Protein AF-A0A1R2CBG2-F1 (afdb_monomer)

pLDDT: mean 77.73, std 18.9, range [26.94, 94.0]

Nearest PDB structures (foldseek):
  7sqc-assembly1_C1  TM=5.117E-01  e=1.370E+00  Chlamydomonas reinhardtii
  7sqc-assembly1_C2  TM=5.709E-01  e=3.023E+00  Chlamydomonas reinhardtii
  8to0-assembly1_z4  TM=2.396E-01  e=7.199E-01  Mus musculus
  8to0-assembly1_z3  TM=2.557E-01  e=1.669E+00  Mus musculus
  8to0-assembly1_Aa  TM=2.282E-01  e=9.687E-01  Mus musculus

Mean predicted aligned error: 11.84 Å

Sequence (189 aa):
MGICFSNNFRKINDFTVLPSNNFHDIQKILINFIHSFHSIKRSCVIGYNVSIQKNFRQPAEILLKKRRYIKSCLKALRDYIKKLDYAIEFHISGNEKANIIHEIQIMITNFDFGIVVNDVRDIINPNTDPLYLKKVDEIIEKKDTSINMEEIHHEINVRILQTKDQLDERLCFRRKYNRSCNDFYSKAL

Radius of gyration: 25.34 Å; Cα contacts (8 Å, |Δi|>4): 111; chains: 1; bounding box: 91×47×52 Å

Organism: NCBI:txid5963

Structure (mmCIF, N/CA/C/O backbone):
data_AF-A0A1R2CBG2-F1
#
_entry.id   AF-A0A1R2CBG2-F1
#
loop_
_atom_site.group_PDB
_atom_site.id
_atom_site.type_symbol
_atom_site.label_atom_id
_atom_site.label_alt_id
_atom_site.label_comp_id
_atom_site.label_asym_id
_atom_site.label_entity_id
_atom_site.label_seq_id
_atom_site.pdbx_PDB_ins_code
_atom_site.Cartn_x
_atom_site.Cartn_y
_atom_site.Cartn_z
_atom_site.occupancy
_atom_site.B_iso_or_equiv
_atom_site.auth_seq_id
_atom_site.auth_comp_id
_atom_site.auth_asym_id
_atom_site.auth_atom_id
_atom_site.pdbx_PDB_model_num
ATOM 1 N N . MET A 1 1 ? -27.326 1.665 -11.872 1.00 32.19 1 MET A N 1
ATOM 2 C CA . MET A 1 1 ? -26.582 0.700 -12.710 1.00 32.19 1 MET A CA 1
ATOM 3 C C . MET A 1 1 ? -25.282 0.372 -12.000 1.00 32.19 1 MET A C 1
ATOM 5 O O . MET A 1 1 ? -24.564 1.292 -11.629 1.00 32.19 1 MET A O 1
ATOM 9 N N . GLY A 1 2 ? -25.078 -0.903 -11.673 1.00 30.92 2 GLY A N 1
ATOM 10 C CA . GLY A 1 2 ? -24.001 -1.364 -10.798 1.00 30.92 2 GLY A CA 1
ATOM 11 C C . GLY A 1 2 ? -22.637 -1.339 -11.482 1.00 30.92 2 GLY A C 1
ATOM 12 O O . GLY A 1 2 ? -22.520 -1.662 -12.659 1.00 30.92 2 GLY A O 1
ATOM 13 N N . ILE A 1 3 ? -21.605 -0.963 -10.731 1.00 31.06 3 ILE A N 1
ATOM 14 C CA . ILE A 1 3 ? -20.216 -1.105 -11.165 1.00 31.06 3 ILE A CA 1
ATOM 15 C C . ILE A 1 3 ? -19.856 -2.586 -11.006 1.00 31.06 3 ILE A C 1
ATOM 17 O O . ILE A 1 3 ? -19.675 -3.072 -9.889 1.00 31.06 3 ILE A O 1
ATOM 21 N N . CYS A 1 4 ? -19.800 -3.309 -12.125 1.00 26.94 4 CYS A N 1
ATOM 22 C CA . CYS A 1 4 ? -19.209 -4.640 -12.204 1.00 26.94 4 CYS A CA 1
ATOM 23 C C . CYS A 1 4 ? -17.712 -4.539 -11.887 1.00 26.94 4 CYS A C 1
ATOM 25 O O . CYS A 1 4 ? -16.933 -4.035 -12.693 1.00 26.94 4 CYS A O 1
ATOM 27 N N . PHE A 1 5 ? -17.297 -5.035 -10.723 1.00 32.94 5 PHE A N 1
ATOM 28 C CA . PHE A 1 5 ? -15.889 -5.317 -10.465 1.00 32.94 5 PHE A CA 1
ATOM 29 C C . PHE A 1 5 ? -15.533 -6.599 -11.219 1.00 32.94 5 PHE A C 1
ATOM 31 O O . PHE A 1 5 ? -15.907 -7.695 -10.810 1.00 32.94 5 PHE A O 1
ATOM 38 N N . SER A 1 6 ? -14.866 -6.460 -12.364 1.00 33.47 6 SER A N 1
ATOM 39 C CA . SER A 1 6 ? -14.317 -7.594 -13.105 1.00 33.47 6 SER A CA 1
ATOM 40 C C . SER A 1 6 ? -13.367 -8.393 -12.208 1.00 33.47 6 SER A C 1
ATOM 42 O O . SER A 1 6 ? -12.464 -7.813 -11.602 1.00 33.47 6 SER A O 1
ATOM 44 N N . ASN A 1 7 ? -13.551 -9.714 -12.181 1.00 31.53 7 ASN A N 1
ATOM 45 C CA . ASN A 1 7 ? -12.801 -10.736 -11.437 1.00 31.53 7 ASN A CA 1
ATOM 46 C C . ASN A 1 7 ? -11.305 -10.873 -11.813 1.00 31.53 7 ASN A C 1
ATOM 48 O O . ASN A 1 7 ? -10.727 -11.947 -11.692 1.00 31.53 7 ASN A O 1
ATOM 52 N N . ASN A 1 8 ? -10.636 -9.795 -12.217 1.00 31.81 8 ASN A N 1
ATOM 53 C CA . ASN A 1 8 ? -9.211 -9.795 -12.548 1.00 31.81 8 ASN A CA 1
ATOM 54 C C . ASN A 1 8 ? -8.343 -9.315 -11.376 1.00 31.81 8 ASN A C 1
ATOM 56 O O . ASN A 1 8 ? -7.349 -8.619 -11.576 1.00 31.81 8 ASN A O 1
ATOM 60 N N . PHE A 1 9 ? -8.673 -9.717 -10.145 1.00 43.62 9 PHE A N 1
ATOM 61 C CA . PHE A 1 9 ? -7.715 -9.677 -9.039 1.00 43.62 9 PHE A CA 1
ATOM 62 C C . PHE A 1 9 ? -6.707 -10.813 -9.241 1.00 43.62 9 PHE A C 1
ATOM 64 O O . PHE A 1 9 ? -6.730 -11.824 -8.540 1.00 43.62 9 PHE A O 1
ATOM 71 N N . ARG A 1 10 ? -5.835 -10.679 -10.251 1.00 40.78 10 ARG A N 1
ATOM 72 C CA . ARG A 1 10 ? -4.639 -11.517 -10.323 1.00 40.78 10 ARG A CA 1
ATOM 73 C C . ARG A 1 10 ? -3.884 -11.311 -9.018 1.00 40.78 10 ARG A C 1
ATOM 75 O O . ARG A 1 10 ? -3.575 -10.178 -8.650 1.00 40.78 10 ARG A O 1
ATOM 82 N N . LYS A 1 11 ? -3.673 -12.426 -8.321 1.00 39.97 11 LYS A N 1
ATOM 83 C CA . LYS A 1 11 ? -2.871 -12.563 -7.110 1.00 39.97 11 LYS A CA 1
ATOM 84 C C . LYS A 1 11 ? -1.661 -11.638 -7.197 1.00 39.97 11 LYS A C 1
ATOM 86 O O . LYS A 1 11 ? -0.779 -11.837 -8.024 1.00 39.97 11 LYS A O 1
ATOM 91 N N . ILE A 1 12 ? -1.626 -10.644 -6.315 1.00 45.75 12 ILE A N 1
ATOM 92 C CA . ILE A 1 12 ? -0.460 -9.775 -6.108 1.00 45.75 12 ILE A CA 1
ATOM 93 C C . ILE A 1 12 ? 0.799 -10.629 -5.829 1.00 45.75 12 ILE A C 1
ATOM 95 O O . ILE A 1 12 ? 1.906 -10.221 -6.160 1.00 45.75 12 ILE A O 1
ATOM 99 N N . ASN A 1 13 ? 0.612 -11.856 -5.328 1.00 38.75 13 ASN A N 1
ATOM 100 C CA . ASN A 1 13 ? 1.669 -12.806 -4.986 1.00 38.75 13 ASN A CA 1
ATOM 101 C C . ASN A 1 13 ? 2.498 -13.333 -6.175 1.00 38.75 13 ASN A C 1
ATOM 103 O O . ASN A 1 13 ? 3.581 -13.850 -5.927 1.00 38.75 13 ASN A O 1
ATOM 107 N N . ASP A 1 14 ? 2.052 -13.186 -7.430 1.00 39.78 14 ASP A N 1
ATOM 108 C CA . ASP A 1 14 ? 2.794 -13.694 -8.603 1.00 39.78 14 ASP A CA 1
ATOM 109 C C . ASP A 1 14 ? 3.663 -12.616 -9.298 1.00 39.78 14 ASP A C 1
ATOM 111 O O . ASP A 1 14 ? 4.310 -12.891 -10.306 1.00 39.78 14 ASP A O 1
ATOM 115 N N . PHE A 1 15 ? 3.707 -11.378 -8.786 1.00 48.91 15 PHE A N 1
ATOM 116 C CA . PHE A 1 15 ? 4.430 -10.252 -9.406 1.00 48.91 15 PHE A CA 1
ATOM 117 C C . PHE A 1 15 ? 5.867 -10.062 -8.888 1.00 48.91 15 PHE A C 1
ATOM 119 O O . PHE A 1 15 ? 6.327 -8.937 -8.696 1.00 48.91 15 PHE A O 1
ATOM 126 N N . THR A 1 16 ? 6.609 -11.144 -8.662 1.00 45.47 16 THR A N 1
ATOM 127 C CA . THR A 1 16 ? 7.998 -11.048 -8.176 1.00 45.47 16 THR A CA 1
ATOM 128 C C . THR A 1 16 ? 8.996 -10.596 -9.245 1.00 45.47 16 THR A C 1
ATOM 130 O O . THR A 1 16 ? 10.111 -10.213 -8.903 1.00 45.47 16 THR A O 1
ATOM 133 N N . VAL A 1 17 ? 8.615 -10.571 -10.528 1.00 52.78 17 VAL A N 1
ATOM 134 C CA . VAL A 1 17 ? 9.486 -10.135 -11.629 1.00 52.78 17 VAL A CA 1
ATOM 135 C C . VAL A 1 17 ? 8.668 -9.363 -12.662 1.00 52.78 17 VAL A C 1
ATOM 137 O O . VAL A 1 17 ? 7.632 -9.840 -13.115 1.00 52.78 17 VAL A O 1
ATOM 140 N N . LEU A 1 18 ? 9.136 -8.175 -13.054 1.00 59.03 18 LEU A N 1
ATOM 141 C CA . LEU A 1 18 ? 8.668 -7.463 -14.247 1.00 59.03 18 LEU A CA 1
ATOM 142 C C . LEU A 1 18 ? 9.132 -8.246 -15.486 1.00 59.03 18 LEU A C 1
ATOM 144 O O . LEU A 1 18 ? 10.327 -8.228 -15.777 1.00 59.03 18 LEU A O 1
ATOM 148 N N . PRO A 1 19 ? 8.245 -8.933 -16.228 1.00 55.78 19 PRO A N 1
ATOM 149 C CA . PRO A 1 19 ? 8.675 -9.841 -17.289 1.00 55.78 19 PRO A CA 1
ATOM 150 C C . PRO A 1 19 ? 8.948 -9.124 -18.620 1.00 55.78 19 PRO A C 1
ATOM 152 O O . PRO A 1 19 ? 9.316 -9.775 -19.593 1.00 55.78 19 PRO A O 1
ATOM 155 N N . SER A 1 20 ? 8.721 -7.806 -18.702 1.00 66.75 20 SER A N 1
ATOM 156 C CA . SER A 1 20 ? 8.745 -7.058 -19.961 1.00 66.75 20 SER A CA 1
ATOM 157 C C . SER A 1 20 ? 9.771 -5.930 -19.950 1.00 66.75 20 SER A C 1
ATOM 159 O O . SER A 1 20 ? 9.814 -5.118 -19.028 1.00 66.75 20 SER A O 1
ATOM 161 N N . ASN A 1 21 ? 10.529 -5.843 -21.046 1.00 73.19 21 ASN A N 1
ATOM 162 C CA . ASN A 1 21 ? 11.416 -4.723 -21.367 1.00 73.19 21 ASN A CA 1
ATOM 163 C C . ASN A 1 21 ? 10.694 -3.624 -22.177 1.00 73.19 21 ASN A C 1
ATOM 165 O O . ASN A 1 21 ? 11.332 -2.742 -22.758 1.00 73.19 21 ASN A O 1
ATOM 169 N N . ASN A 1 22 ? 9.365 -3.690 -22.285 1.00 85.12 22 ASN A N 1
ATOM 170 C CA . ASN A 1 22 ? 8.546 -2.731 -23.018 1.00 85.12 22 ASN A CA 1
ATOM 171 C C . ASN A 1 22 ? 7.855 -1.759 -22.056 1.00 85.12 22 ASN A C 1
ATOM 173 O O . ASN A 1 22 ? 7.019 -2.173 -21.258 1.00 85.12 22 ASN A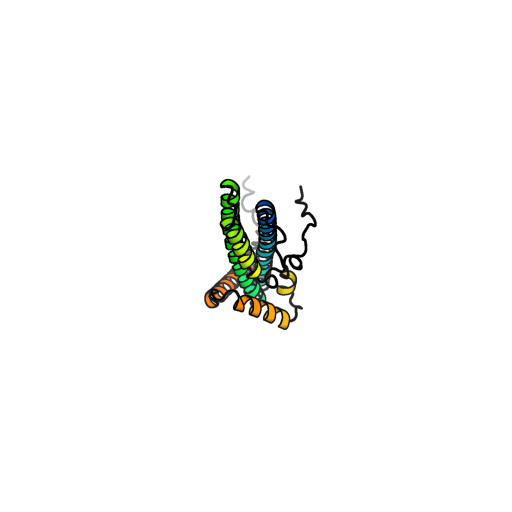 O 1
ATOM 177 N N . PHE A 1 23 ? 8.136 -0.460 -22.189 1.00 88.19 23 PHE A N 1
ATOM 178 C CA . PHE A 1 23 ? 7.547 0.578 -21.344 1.00 88.19 23 PHE A CA 1
ATOM 179 C C . PHE A 1 23 ? 6.016 0.540 -21.284 1.00 88.19 23 PHE A C 1
ATOM 181 O O . PHE A 1 23 ? 5.468 0.736 -20.203 1.00 88.19 23 PHE A O 1
ATOM 188 N N . HIS A 1 24 ? 5.319 0.221 -22.379 1.00 88.12 24 HIS A N 1
ATOM 189 C CA . HIS A 1 24 ? 3.854 0.137 -22.372 1.00 88.12 24 HIS A CA 1
ATOM 190 C C . HIS A 1 24 ? 3.322 -1.002 -21.493 1.00 88.12 24 HIS A C 1
ATOM 192 O O . HIS A 1 24 ? 2.283 -0.861 -20.847 1.00 88.12 24 HIS A O 1
ATOM 198 N N . ASP A 1 25 ? 4.025 -2.132 -21.438 1.00 87.62 25 ASP A N 1
ATOM 199 C CA . ASP A 1 25 ? 3.626 -3.249 -20.581 1.00 87.62 25 ASP A CA 1
ATOM 200 C C . ASP A 1 25 ? 3.914 -2.933 -19.114 1.00 87.62 25 ASP A C 1
ATOM 202 O O . ASP A 1 25 ? 3.074 -3.183 -18.248 1.00 87.62 25 ASP A O 1
ATOM 206 N N . ILE A 1 26 ? 5.070 -2.320 -18.841 1.00 88.25 26 ILE A N 1
ATOM 207 C CA . ILE A 1 26 ? 5.437 -1.852 -17.499 1.00 88.25 26 ILE A CA 1
ATOM 208 C C . ILE A 1 26 ? 4.401 -0.842 -17.000 1.00 88.25 26 ILE A C 1
ATOM 210 O O . ILE A 1 26 ? 3.891 -0.982 -15.892 1.00 88.25 26 ILE A O 1
ATOM 214 N N . GLN A 1 27 ? 4.021 0.125 -17.834 1.00 89.44 27 GLN A N 1
ATOM 215 C CA . GLN A 1 27 ? 3.003 1.124 -17.520 1.00 89.44 27 GLN A CA 1
ATOM 216 C C . GLN A 1 27 ? 1.667 0.462 -17.146 1.00 89.44 27 GLN A C 1
ATOM 218 O O . GLN A 1 27 ? 1.097 0.780 -16.101 1.00 89.44 27 GLN A O 1
ATOM 223 N N . LYS A 1 28 ? 1.194 -0.521 -17.929 1.00 89.50 28 LYS A N 1
ATOM 224 C CA . LYS A 1 28 ? -0.020 -1.294 -17.603 1.00 89.50 28 LYS A CA 1
ATOM 225 C C . LYS A 1 28 ? 0.090 -2.007 -16.251 1.00 89.50 28 LYS A C 1
ATOM 227 O O . LYS A 1 28 ? -0.870 -2.004 -15.482 1.00 89.50 28 LYS A O 1
ATOM 232 N N . ILE A 1 29 ? 1.246 -2.598 -15.940 1.00 88.62 29 ILE A N 1
ATOM 233 C CA . ILE A 1 29 ? 1.497 -3.249 -14.643 1.00 88.62 29 ILE A CA 1
ATOM 234 C C . ILE A 1 29 ? 1.418 -2.226 -13.500 1.00 88.62 29 ILE A C 1
ATOM 236 O O . ILE A 1 29 ? 0.712 -2.465 -12.519 1.00 88.62 29 ILE A O 1
ATOM 240 N N . LEU A 1 30 ? 2.070 -1.067 -13.637 1.00 90.94 30 LEU A N 1
ATOM 241 C CA . LEU A 1 30 ? 2.025 -0.012 -12.620 1.00 90.94 30 LEU A CA 1
ATOM 242 C C . LEU A 1 30 ? 0.601 0.513 -12.399 1.00 90.94 30 LEU A C 1
ATOM 244 O O . LEU A 1 30 ? 0.190 0.706 -11.255 1.00 90.94 30 LEU A O 1
ATOM 248 N N . ILE A 1 31 ? -0.181 0.686 -13.467 1.00 90.62 31 ILE A N 1
ATOM 249 C CA . ILE A 1 31 ? -1.593 1.088 -13.379 1.00 90.62 31 ILE A CA 1
ATOM 250 C C . ILE A 1 31 ? -2.403 0.050 -12.588 1.00 90.62 31 ILE A C 1
ATOM 252 O O . ILE A 1 31 ? -3.174 0.412 -11.693 1.00 90.62 31 ILE A O 1
ATOM 256 N N . ASN A 1 32 ? -2.189 -1.243 -12.841 1.00 89.56 32 ASN A N 1
ATOM 257 C CA . ASN A 1 32 ? -2.850 -2.311 -12.089 1.00 89.56 32 ASN A CA 1
ATOM 258 C C . ASN A 1 32 ? -2.475 -2.291 -10.599 1.00 89.56 32 ASN A C 1
ATOM 260 O O . ASN A 1 32 ? -3.355 -2.444 -9.741 1.00 89.56 32 ASN A O 1
ATOM 264 N N . PHE A 1 33 ? -1.203 -2.043 -10.266 1.00 89.88 33 PHE A N 1
ATOM 265 C CA . PHE A 1 33 ? -0.797 -1.842 -8.874 1.00 89.88 33 PHE A CA 1
ATOM 266 C C . PHE A 1 33 ? -1.502 -0.642 -8.247 1.00 89.88 33 PHE A C 1
ATOM 268 O O . PHE A 1 33 ? -2.064 -0.774 -7.161 1.00 89.88 33 PHE A O 1
ATOM 275 N N . ILE A 1 34 ? -1.566 0.497 -8.940 1.00 92.00 34 ILE A N 1
ATOM 276 C CA . ILE A 1 34 ? -2.269 1.690 -8.451 1.00 92.00 34 ILE A CA 1
ATOM 277 C C . ILE A 1 34 ? -3.727 1.373 -8.121 1.00 92.00 34 ILE A C 1
ATOM 279 O O . ILE A 1 34 ? -4.192 1.708 -7.028 1.00 92.00 34 ILE A O 1
ATOM 283 N N . HIS A 1 35 ? -4.451 0.703 -9.019 1.00 91.06 35 HIS A N 1
ATOM 284 C CA . HIS A 1 35 ? -5.841 0.317 -8.772 1.00 91.06 35 HIS A CA 1
ATOM 285 C C . HIS A 1 35 ? -5.981 -0.597 -7.549 1.00 91.06 35 HIS A C 1
ATOM 287 O O . HIS A 1 35 ? -6.850 -0.372 -6.699 1.00 91.06 35 HIS A O 1
ATOM 293 N N . SER A 1 36 ? -5.091 -1.579 -7.421 1.00 89.19 36 SER A N 1
ATOM 294 C CA . SER A 1 36 ? -5.095 -2.541 -6.315 1.00 89.19 36 SER A CA 1
ATOM 295 C C . SER A 1 36 ? -4.826 -1.849 -4.973 1.00 89.19 36 SER A C 1
ATOM 297 O O . SER A 1 36 ? -5.590 -1.997 -4.017 1.00 89.19 36 SER A O 1
ATOM 299 N N . PHE A 1 37 ? -3.806 -0.993 -4.926 1.00 92.38 37 PHE A N 1
ATOM 300 C CA . PHE A 1 37 ? -3.420 -0.229 -3.741 1.00 92.38 37 PHE A CA 1
ATOM 301 C C . PHE A 1 37 ? -4.523 0.764 -3.349 1.00 92.38 37 PHE A C 1
ATOM 303 O O . PHE A 1 37 ? -4.824 0.931 -2.167 1.00 92.38 37 PHE A O 1
ATOM 310 N N . HIS A 1 38 ? -5.197 1.387 -4.321 1.00 93.19 38 HIS A N 1
ATOM 311 C CA . HIS A 1 38 ? -6.360 2.237 -4.059 1.00 93.19 38 HIS A CA 1
ATOM 312 C C . HIS A 1 38 ? -7.520 1.475 -3.411 1.00 93.19 38 HIS A C 1
ATOM 314 O O . HIS A 1 38 ? -8.135 1.995 -2.474 1.00 93.19 38 HIS A O 1
ATOM 320 N N . SER A 1 39 ? -7.808 0.259 -3.878 1.00 91.38 39 SER A N 1
ATOM 321 C CA . SER A 1 39 ? -8.850 -0.596 -3.300 1.00 91.38 39 SER A CA 1
ATOM 322 C C . SER A 1 39 ? -8.549 -0.941 -1.837 1.00 91.38 39 SER A C 1
ATOM 324 O O . SER A 1 39 ? -9.397 -0.765 -0.955 1.00 91.38 39 SER A O 1
ATOM 326 N N . ILE A 1 40 ? -7.308 -1.336 -1.544 1.00 91.69 40 ILE A N 1
ATOM 327 C CA . ILE A 1 40 ? -6.881 -1.681 -0.181 1.00 91.69 40 ILE A CA 1
ATOM 328 C C . ILE A 1 40 ? -6.889 -0.441 0.712 1.00 91.69 40 ILE A C 1
ATOM 330 O O . ILE A 1 40 ? -7.425 -0.482 1.817 1.00 91.69 40 ILE A O 1
ATOM 334 N N . LYS A 1 41 ? -6.398 0.702 0.219 1.00 93.94 41 LYS A N 1
ATOM 335 C CA . LYS A 1 41 ? -6.461 1.983 0.936 1.00 93.94 41 LYS A CA 1
ATOM 336 C C . LYS A 1 41 ? -7.896 2.347 1.321 1.00 93.94 41 LYS A C 1
ATOM 338 O O . LYS A 1 41 ? -8.132 2.790 2.443 1.00 93.94 41 LYS A O 1
ATOM 343 N N . ARG A 1 42 ? -8.856 2.177 0.405 1.00 93.19 42 ARG A N 1
ATOM 344 C CA . ARG A 1 42 ? -10.281 2.415 0.686 1.00 93.19 42 ARG A CA 1
ATOM 345 C C . ARG A 1 42 ? -10.798 1.453 1.752 1.00 93.19 42 ARG A C 1
ATOM 347 O O . ARG A 1 42 ? -11.493 1.889 2.665 1.00 93.19 42 ARG A O 1
ATOM 354 N N . SER A 1 43 ? -10.421 0.181 1.664 1.00 93.25 43 SER A N 1
ATOM 355 C CA . SER A 1 43 ? -10.774 -0.827 2.665 1.00 93.25 43 SER A CA 1
ATOM 356 C C . SER A 1 43 ? -10.223 -0.448 4.042 1.00 93.25 43 SER A C 1
ATOM 358 O O . SER A 1 43 ? -10.980 -0.449 5.004 1.00 93.25 43 SER A O 1
ATOM 360 N N . CYS A 1 44 ? -8.970 0.013 4.133 1.00 93.50 44 CYS A N 1
ATOM 361 C CA . CYS A 1 44 ? -8.371 0.481 5.387 1.00 93.50 44 CYS A CA 1
ATOM 362 C C . CYS A 1 44 ? -9.141 1.660 5.997 1.00 93.50 44 CYS A C 1
ATOM 364 O O . CYS A 1 44 ? -9.331 1.696 7.205 1.00 93.50 44 CYS A O 1
ATOM 366 N N . VAL A 1 45 ? -9.632 2.605 5.183 1.00 93.62 45 VAL A N 1
ATOM 367 C CA . VAL A 1 45 ? -10.481 3.714 5.667 1.00 93.62 45 VAL A CA 1
ATOM 368 C C . VAL A 1 45 ? -11.791 3.194 6.261 1.00 93.62 45 VAL A C 1
ATOM 370 O O . VAL A 1 45 ? -12.206 3.648 7.324 1.00 93.62 45 VAL A O 1
ATOM 373 N N . ILE A 1 46 ? -12.440 2.243 5.585 1.00 92.62 46 ILE A N 1
ATOM 374 C CA . ILE A 1 46 ? -13.686 1.638 6.069 1.00 92.62 46 ILE A CA 1
ATOM 375 C C . ILE A 1 46 ? -13.429 0.891 7.381 1.00 92.62 46 ILE A C 1
ATOM 377 O O . ILE A 1 46 ? -14.130 1.132 8.360 1.00 92.62 46 ILE A O 1
ATOM 381 N N . GLY A 1 47 ? -12.404 0.035 7.419 1.00 91.50 47 GLY A N 1
ATOM 382 C CA . GLY A 1 47 ? -12.027 -0.713 8.616 1.00 91.50 47 GLY A CA 1
ATOM 383 C C . GLY A 1 47 ? -11.661 0.203 9.781 1.00 91.50 47 GLY A C 1
ATOM 384 O O . GLY A 1 47 ? -12.149 -0.007 10.883 1.00 91.50 47 GLY A O 1
ATOM 385 N N . TYR A 1 48 ? -10.896 1.270 9.531 1.00 93.75 48 TYR A N 1
ATOM 386 C CA . TYR A 1 48 ? -10.547 2.270 10.541 1.00 93.75 48 TYR A CA 1
ATOM 387 C C . TYR A 1 48 ? -11.800 2.888 11.165 1.00 93.75 48 TYR A C 1
ATOM 389 O O . TYR A 1 48 ? -11.936 2.902 12.384 1.00 93.75 48 TYR A O 1
ATOM 397 N N . ASN A 1 49 ? -12.757 3.333 10.345 1.00 90.94 49 ASN A N 1
ATOM 398 C CA . ASN A 1 49 ? -14.002 3.915 10.849 1.00 90.94 49 ASN A CA 1
ATOM 399 C C . ASN A 1 49 ? -14.804 2.912 11.694 1.00 90.94 49 ASN A C 1
ATOM 401 O O . ASN A 1 49 ? -15.347 3.289 12.730 1.00 90.94 49 ASN A O 1
ATOM 405 N N . VAL A 1 50 ? -14.851 1.639 11.284 1.00 92.50 50 VAL A N 1
ATOM 406 C CA . VAL A 1 50 ? -15.494 0.569 12.066 1.00 92.50 50 VAL A CA 1
ATOM 407 C C . VAL A 1 50 ? -14.777 0.360 13.401 1.00 92.50 50 VAL A C 1
ATOM 409 O O . VAL A 1 50 ? -15.437 0.253 14.433 1.00 92.50 50 VAL A O 1
ATOM 412 N N . SER A 1 51 ? -13.443 0.341 13.406 1.00 91.12 51 SER A N 1
ATOM 413 C CA . SER A 1 51 ? -12.643 0.208 14.626 1.00 91.12 51 SER A CA 1
ATOM 414 C C . SER A 1 51 ? -12.866 1.377 15.584 1.00 91.12 51 SER A C 1
ATOM 416 O O . SER A 1 51 ? -13.042 1.150 16.776 1.00 91.12 51 SER A O 1
ATOM 418 N N . ILE A 1 52 ? -12.948 2.614 15.081 1.00 91.56 52 ILE A N 1
ATOM 419 C CA . ILE A 1 52 ? -13.281 3.795 15.893 1.00 91.56 52 ILE A CA 1
ATOM 420 C C . ILE A 1 52 ? -14.679 3.662 16.512 1.00 91.56 52 ILE A C 1
ATOM 422 O O . ILE A 1 52 ? -14.823 3.831 17.720 1.00 91.56 52 ILE A O 1
ATOM 426 N N . GLN A 1 53 ? -15.694 3.295 15.721 1.00 88.56 53 GLN A N 1
ATOM 427 C CA . GLN A 1 53 ? -17.070 3.111 16.207 1.00 88.56 53 GLN A CA 1
ATOM 428 C C . GLN A 1 53 ? -17.184 2.022 17.279 1.00 88.56 53 GLN A C 1
ATOM 430 O O . GLN A 1 53 ? -17.946 2.169 18.230 1.00 88.56 53 GLN A O 1
ATOM 435 N N . LYS A 1 54 ? -16.421 0.934 17.135 1.00 87.44 54 LYS A N 1
ATOM 436 C CA . LYS A 1 54 ? -16.378 -0.173 18.101 1.00 87.44 54 LYS A CA 1
ATOM 437 C C . LYS A 1 54 ? -15.382 0.045 19.244 1.00 87.44 54 LYS A C 1
ATOM 439 O O . LYS A 1 54 ? -15.258 -0.823 20.101 1.00 87.44 54 LYS A O 1
ATOM 444 N N . ASN A 1 55 ? -14.680 1.181 19.270 1.00 87.50 55 ASN A N 1
ATOM 445 C CA . ASN A 1 55 ? -13.630 1.498 20.241 1.00 87.50 55 ASN A CA 1
ATOM 446 C C . ASN A 1 55 ? -12.466 0.473 20.265 1.00 87.50 55 ASN A C 1
ATOM 448 O O . ASN A 1 55 ? -11.857 0.214 21.303 1.00 87.50 55 ASN A O 1
ATOM 452 N N . PHE A 1 56 ? -12.133 -0.111 19.112 1.00 89.69 56 PHE A N 1
ATOM 453 C CA . PHE A 1 56 ? -11.010 -1.032 18.927 1.00 89.69 56 PHE A CA 1
ATOM 454 C C . PHE A 1 56 ? -9.733 -0.261 18.571 1.00 89.69 56 PHE A C 1
ATOM 456 O O . PHE A 1 56 ? -9.452 0.001 17.401 1.00 89.69 56 PHE A O 1
ATOM 463 N N . ARG A 1 57 ? -8.947 0.108 19.590 1.00 87.44 57 ARG A N 1
ATOM 464 C CA . ARG A 1 57 ? -7.757 0.963 19.420 1.00 87.44 57 ARG A CA 1
ATOM 465 C C . ARG A 1 57 ? -6.652 0.321 18.582 1.00 87.44 57 ARG A C 1
ATOM 467 O O . ARG A 1 57 ? -6.249 0.906 17.584 1.00 87.44 57 ARG A O 1
ATOM 474 N N . GLN A 1 58 ? -6.216 -0.886 18.939 1.00 88.75 58 GLN A N 1
ATOM 475 C CA . GLN A 1 58 ? -5.113 -1.564 18.249 1.00 88.75 58 GLN A CA 1
ATOM 476 C C . GLN A 1 58 ? -5.431 -1.844 16.760 1.00 88.75 58 GLN A C 1
ATOM 478 O O . GLN A 1 58 ? -4.628 -1.478 15.904 1.00 88.75 58 GLN A O 1
ATOM 483 N N . PRO A 1 59 ? -6.618 -2.370 16.387 1.00 90.94 59 PRO A N 1
ATOM 484 C CA . PRO A 1 59 ? -7.009 -2.457 14.979 1.00 90.94 59 PRO A CA 1
ATOM 485 C C . PRO A 1 59 ? -7.062 -1.106 14.253 1.00 90.94 59 PRO A C 1
ATOM 487 O O . PRO A 1 59 ? -6.695 -1.026 13.083 1.00 90.94 59 PRO A O 1
ATOM 490 N N . ALA A 1 60 ? -7.530 -0.035 14.908 1.00 91.06 60 ALA A N 1
ATOM 491 C CA . ALA A 1 60 ? -7.551 1.299 14.301 1.00 91.06 60 ALA A CA 1
ATOM 492 C C . ALA A 1 60 ? -6.133 1.805 13.994 1.00 91.06 60 ALA A C 1
ATOM 494 O O . ALA A 1 60 ? -5.899 2.358 12.920 1.00 91.06 60 ALA A O 1
ATOM 495 N N . GLU A 1 61 ? -5.196 1.577 14.909 1.00 90.94 61 GLU A N 1
ATOM 496 C CA . GLU A 1 61 ? -3.789 1.934 14.762 1.00 90.94 61 GLU A CA 1
ATOM 497 C C . GLU A 1 61 ? -3.141 1.218 13.574 1.00 90.94 61 GLU A C 1
ATOM 499 O O . GLU A 1 61 ? -2.662 1.880 12.649 1.00 90.94 61 GLU A O 1
ATOM 504 N N . ILE A 1 62 ? -3.228 -0.116 13.533 1.00 90.81 62 ILE A N 1
ATOM 505 C CA . ILE A 1 62 ? -2.669 -0.940 12.451 1.00 90.81 62 ILE A CA 1
ATOM 506 C C . ILE A 1 62 ? -3.222 -0.493 11.091 1.00 90.81 62 ILE A C 1
ATOM 508 O O . ILE A 1 62 ? -2.472 -0.302 10.130 1.00 90.81 62 ILE A O 1
ATOM 512 N N . LEU A 1 63 ? -4.537 -0.265 10.992 1.00 92.62 63 LEU A N 1
ATOM 513 C CA . LEU A 1 63 ? -5.169 0.171 9.744 1.00 92.62 63 LEU A CA 1
ATOM 514 C C . LEU A 1 63 ? -4.744 1.579 9.322 1.00 92.62 63 LEU A C 1
ATOM 516 O O . LEU A 1 63 ? -4.644 1.854 8.121 1.00 92.62 63 LEU A O 1
ATOM 520 N N . LEU A 1 64 ? -4.489 2.475 10.277 1.00 91.44 64 LEU A N 1
ATOM 521 C CA . LEU A 1 64 ? -4.006 3.818 9.982 1.00 91.44 64 LEU A CA 1
ATOM 522 C C . LEU A 1 64 ? -2.552 3.787 9.498 1.00 91.44 64 LEU A C 1
ATOM 524 O O . LEU A 1 64 ? -2.262 4.392 8.460 1.00 91.44 64 LEU A O 1
ATOM 528 N N . LYS A 1 65 ? -1.674 3.036 10.179 1.00 90.25 65 LYS A N 1
ATOM 529 C CA . LYS A 1 65 ? -0.282 2.806 9.760 1.00 90.25 65 LYS A CA 1
ATOM 530 C C . LYS A 1 65 ? -0.240 2.208 8.345 1.00 90.25 65 LYS A C 1
ATOM 532 O O . LYS A 1 65 ? 0.338 2.795 7.429 1.00 90.25 65 LYS A O 1
ATOM 537 N N . LYS A 1 66 ? -0.994 1.128 8.107 1.00 91.31 66 LYS A N 1
ATOM 538 C CA . LYS A 1 66 ? -1.140 0.479 6.790 1.00 91.31 66 LYS A CA 1
ATOM 539 C C . LYS A 1 66 ? -1.639 1.442 5.708 1.00 91.31 66 LYS A C 1
ATOM 541 O O . LYS A 1 66 ? -1.108 1.480 4.598 1.00 91.31 66 LYS A O 1
ATOM 546 N N . ARG A 1 67 ? -2.632 2.283 6.018 1.00 91.50 67 ARG A N 1
ATOM 547 C CA . ARG A 1 67 ? -3.142 3.313 5.094 1.00 91.50 67 ARG A CA 1
ATOM 548 C C . ARG A 1 67 ? -2.074 4.351 4.731 1.00 91.50 67 ARG A C 1
ATOM 550 O O . ARG A 1 67 ? -2.052 4.785 3.574 1.00 91.50 67 ARG A O 1
ATOM 557 N N . ARG A 1 68 ? -1.259 4.795 5.697 1.00 90.31 68 ARG A N 1
ATOM 558 C CA . ARG A 1 68 ? -0.165 5.762 5.479 1.00 90.31 68 ARG A CA 1
ATOM 559 C C . ARG A 1 68 ? 0.899 5.149 4.563 1.00 90.31 68 ARG A C 1
ATOM 561 O O . ARG A 1 68 ? 1.154 5.730 3.507 1.00 90.31 68 ARG A O 1
ATOM 568 N N . TYR A 1 69 ? 1.345 3.928 4.852 1.00 90.44 69 TYR A N 1
ATOM 569 C CA . TYR A 1 69 ? 2.269 3.175 3.997 1.00 90.44 69 TYR A CA 1
ATOM 570 C C . TYR A 1 69 ? 1.768 3.063 2.545 1.00 90.44 69 TYR A C 1
ATOM 572 O O . TYR A 1 69 ? 2.432 3.502 1.604 1.00 90.44 69 TYR A O 1
ATOM 580 N N . ILE A 1 70 ? 0.532 2.588 2.344 1.00 91.44 70 ILE A N 1
ATOM 581 C CA . ILE A 1 70 ? -0.055 2.444 0.999 1.00 91.44 70 ILE A CA 1
ATOM 582 C C . ILE A 1 70 ? -0.150 3.799 0.275 1.00 91.44 70 ILE A C 1
ATOM 584 O O . ILE A 1 70 ? 0.019 3.870 -0.944 1.00 91.44 70 ILE A O 1
ATOM 588 N N . LYS A 1 71 ? -0.422 4.898 0.996 1.00 91.75 71 LYS A N 1
ATOM 589 C CA . LYS A 1 71 ? -0.442 6.251 0.411 1.00 91.75 71 LYS A CA 1
ATOM 590 C C . LYS A 1 71 ? 0.943 6.644 -0.113 1.00 91.75 71 LYS A C 1
ATOM 592 O O . LYS A 1 71 ? 1.005 7.232 -1.193 1.00 91.75 71 LYS A O 1
ATOM 597 N N . SER A 1 72 ? 2.008 6.315 0.613 1.00 89.94 72 SER A N 1
ATOM 598 C CA . SER A 1 72 ? 3.392 6.556 0.194 1.00 89.94 72 SER A CA 1
ATOM 599 C C . SER A 1 72 ? 3.749 5.739 -1.050 1.00 89.94 72 SER A C 1
ATOM 601 O O . SER A 1 72 ? 4.208 6.312 -2.038 1.00 89.94 72 SER A O 1
ATOM 603 N N . CYS A 1 73 ? 3.416 4.444 -1.081 1.00 91.06 73 CYS A N 1
ATOM 604 C CA . CYS A 1 73 ? 3.625 3.608 -2.268 1.00 91.06 73 CYS A CA 1
ATOM 605 C C . CYS A 1 73 ? 2.857 4.121 -3.497 1.00 91.06 73 CYS A C 1
ATOM 607 O O . CYS A 1 73 ? 3.401 4.174 -4.596 1.00 91.06 73 CYS A O 1
ATOM 609 N N . LEU A 1 74 ? 1.602 4.556 -3.320 1.00 93.19 74 LEU A N 1
ATOM 610 C CA . LEU A 1 74 ? 0.802 5.150 -4.399 1.00 93.19 74 LEU A CA 1
ATOM 611 C C . LEU A 1 74 ? 1.430 6.425 -4.967 1.00 93.19 74 LEU A C 1
ATOM 613 O O . LEU A 1 74 ? 1.296 6.679 -6.163 1.00 93.19 74 LEU A O 1
ATOM 617 N N . LYS A 1 75 ? 2.076 7.243 -4.127 1.00 92.75 75 LYS A N 1
ATOM 618 C CA . LYS A 1 75 ? 2.796 8.434 -4.591 1.00 92.75 75 LYS A CA 1
ATOM 619 C C . LYS A 1 75 ? 3.970 8.022 -5.481 1.00 92.75 75 LYS A C 1
ATOM 621 O O . LYS A 1 75 ? 4.020 8.467 -6.621 1.00 92.75 75 LYS A O 1
ATOM 626 N N . ALA A 1 76 ? 4.809 7.098 -5.006 1.00 91.00 76 ALA A N 1
ATOM 627 C CA . ALA A 1 76 ? 5.937 6.578 -5.778 1.00 91.00 76 ALA A CA 1
ATOM 628 C C . ALA A 1 76 ? 5.488 5.989 -7.127 1.00 91.00 76 ALA A C 1
ATOM 630 O O . ALA A 1 76 ? 6.011 6.374 -8.167 1.00 91.00 76 ALA A O 1
ATOM 631 N N . LEU A 1 77 ? 4.457 5.134 -7.138 1.00 93.06 77 LEU A N 1
ATOM 632 C CA . LEU A 1 77 ? 3.904 4.556 -8.370 1.00 93.06 77 LEU A CA 1
ATOM 633 C C . LEU A 1 77 ? 3.498 5.623 -9.398 1.00 93.06 77 LEU A C 1
ATOM 635 O O . LEU A 1 77 ? 3.773 5.470 -10.585 1.00 93.06 77 LEU A O 1
ATOM 639 N N . ARG A 1 78 ? 2.851 6.708 -8.955 1.00 93.19 78 ARG A N 1
ATOM 640 C CA . ARG A 1 78 ? 2.428 7.802 -9.845 1.00 93.19 78 ARG A CA 1
ATOM 641 C C . ARG A 1 78 ? 3.610 8.571 -10.418 1.00 93.19 78 ARG A C 1
ATOM 643 O O . ARG A 1 78 ? 3.563 8.945 -11.585 1.00 93.19 78 ARG A O 1
ATOM 650 N N . ASP A 1 79 ? 4.640 8.804 -9.613 1.00 93.31 79 ASP A N 1
ATOM 651 C CA . ASP A 1 79 ? 5.847 9.496 -10.063 1.00 93.31 79 ASP A CA 1
ATOM 652 C C . ASP A 1 79 ? 6.588 8.655 -11.121 1.00 93.31 79 ASP A C 1
ATOM 654 O O . ASP A 1 79 ? 7.002 9.187 -12.151 1.00 93.31 79 ASP A O 1
ATOM 658 N N . TYR A 1 80 ? 6.641 7.328 -10.950 1.00 92.38 80 TYR A N 1
ATOM 659 C CA . TYR A 1 80 ? 7.211 6.420 -11.953 1.00 92.38 80 TYR A CA 1
ATOM 660 C C . TYR A 1 80 ? 6.365 6.278 -13.220 1.00 92.38 80 TYR A C 1
ATOM 662 O O . TYR A 1 80 ? 6.938 6.170 -14.301 1.00 92.38 80 TYR A O 1
ATOM 670 N N . ILE A 1 81 ? 5.030 6.325 -13.133 1.00 93.56 81 ILE A N 1
ATOM 671 C CA . ILE A 1 81 ? 4.187 6.386 -14.339 1.00 93.56 81 ILE A CA 1
ATOM 672 C C . ILE A 1 81 ? 4.504 7.643 -15.142 1.00 93.56 81 ILE A C 1
ATOM 674 O O . ILE A 1 81 ? 4.763 7.530 -16.330 1.00 93.56 81 ILE A O 1
ATOM 678 N N . LYS A 1 82 ? 4.591 8.817 -14.506 1.00 93.62 82 LYS A N 1
ATOM 679 C CA . LYS A 1 82 ? 4.965 10.051 -15.217 1.00 93.62 82 LYS A CA 1
ATOM 680 C C . LYS A 1 82 ? 6.339 9.941 -15.879 1.00 93.62 82 LYS A C 1
ATOM 682 O O . LYS A 1 82 ? 6.520 10.407 -16.999 1.00 93.62 82 LYS A O 1
ATOM 687 N N . LYS A 1 83 ? 7.302 9.312 -15.195 1.00 92.88 83 LYS A N 1
ATOM 688 C CA . LYS A 1 83 ? 8.638 9.052 -15.748 1.00 92.88 83 LYS A CA 1
ATOM 689 C C . LYS A 1 83 ? 8.583 8.108 -16.958 1.00 92.88 83 LYS A C 1
ATOM 691 O O . LYS A 1 83 ? 9.308 8.333 -17.922 1.00 92.88 83 LYS A O 1
ATOM 696 N N . LEU A 1 84 ? 7.720 7.089 -16.935 1.00 92.12 84 LEU A N 1
ATOM 697 C CA . LEU A 1 84 ? 7.478 6.208 -18.083 1.00 92.12 84 LEU A CA 1
ATOM 698 C C . LEU A 1 84 ? 6.775 6.926 -19.233 1.00 92.12 84 LEU A C 1
ATOM 700 O O . LEU A 1 84 ? 7.182 6.741 -20.373 1.00 92.12 84 LEU A O 1
ATOM 704 N N . ASP A 1 85 ? 5.751 7.729 -18.947 1.00 91.38 85 ASP A N 1
ATOM 705 C CA . ASP A 1 85 ? 5.001 8.486 -19.954 1.00 91.38 85 ASP A CA 1
ATOM 706 C C . ASP A 1 85 ? 5.952 9.397 -20.734 1.00 91.38 85 ASP A C 1
ATOM 708 O O . ASP A 1 85 ? 5.976 9.357 -21.961 1.00 91.38 85 ASP A O 1
ATOM 712 N N . TYR A 1 86 ? 6.826 10.107 -20.011 1.00 94.00 86 TYR A N 1
ATOM 713 C CA . TYR A 1 86 ? 7.920 10.880 -20.593 1.00 94.00 86 TYR A CA 1
ATOM 714 C C . TYR A 1 86 ? 8.853 9.996 -21.436 1.00 94.00 86 TYR A C 1
ATOM 716 O O . TYR A 1 86 ? 9.126 10.288 -22.595 1.00 94.00 86 TYR A O 1
ATOM 724 N N . ALA A 1 87 ? 9.318 8.864 -20.904 1.00 91.62 87 ALA A N 1
ATOM 725 C CA . ALA A 1 87 ? 10.228 7.989 -21.642 1.00 91.62 87 ALA A CA 1
ATOM 726 C C . ALA A 1 87 ? 9.623 7.420 -22.942 1.00 91.62 87 ALA A C 1
ATOM 728 O O . ALA A 1 87 ? 10.345 7.219 -23.920 1.00 91.62 87 ALA A O 1
ATOM 729 N N . ILE A 1 88 ? 8.311 7.169 -22.954 1.00 90.88 88 ILE A N 1
ATOM 730 C CA . ILE A 1 88 ? 7.555 6.727 -24.130 1.00 90.88 88 ILE A CA 1
ATOM 731 C C . ILE A 1 88 ? 7.434 7.866 -25.146 1.00 90.88 88 ILE A C 1
ATOM 733 O O . ILE A 1 88 ? 7.740 7.652 -26.317 1.00 90.88 88 ILE A O 1
ATOM 737 N N . GLU A 1 89 ? 7.010 9.053 -24.701 1.00 93.56 89 GLU A N 1
ATOM 738 C CA . GLU A 1 89 ? 6.797 10.236 -25.547 1.00 93.56 89 GLU A CA 1
ATOM 739 C C . GLU A 1 89 ? 8.082 10.669 -26.264 1.00 93.56 89 GLU A C 1
ATOM 741 O O . GLU A 1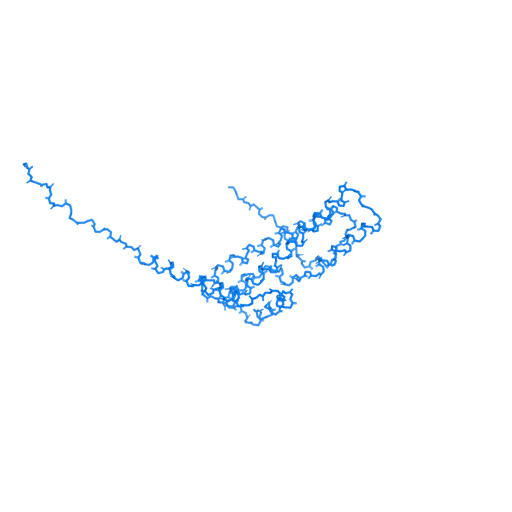 89 ? 8.061 10.970 -27.455 1.00 93.56 89 GLU A O 1
ATOM 746 N N . PHE A 1 90 ? 9.216 10.624 -25.564 1.00 93.56 90 PHE A N 1
ATOM 747 C CA . PHE A 1 90 ? 10.524 11.004 -26.102 1.00 93.56 90 PHE A CA 1
ATOM 748 C C . PHE A 1 90 ? 11.303 9.833 -26.723 1.00 93.56 90 PHE A C 1
ATOM 750 O O . PHE A 1 90 ? 12.475 9.988 -27.061 1.00 93.56 90 PHE A O 1
ATOM 757 N N . HIS A 1 91 ? 10.676 8.661 -26.885 1.00 89.88 91 HIS A N 1
ATOM 758 C CA . HIS A 1 91 ? 1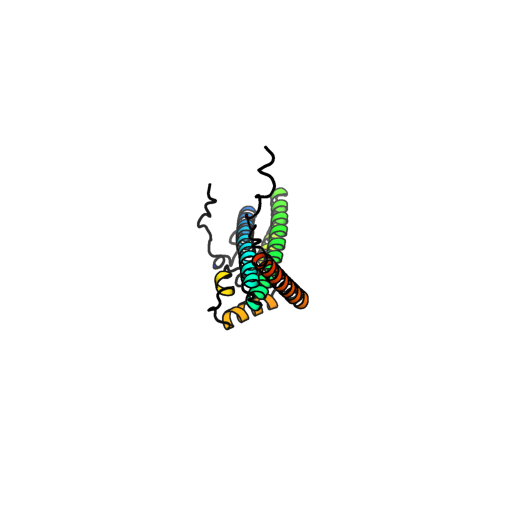1.280 7.468 -27.490 1.00 89.88 91 HIS A CA 1
ATOM 759 C C . HIS A 1 91 ? 12.654 7.082 -26.899 1.00 89.88 91 HIS A C 1
ATOM 761 O O . HIS A 1 91 ? 13.567 6.672 -27.622 1.00 89.88 91 HIS A O 1
ATOM 767 N N . ILE A 1 92 ? 12.798 7.178 -25.570 1.00 90.00 92 ILE A N 1
ATOM 768 C CA . ILE A 1 92 ? 14.044 6.843 -24.864 1.00 90.00 92 ILE A CA 1
ATOM 769 C C . ILE A 1 92 ? 14.435 5.385 -25.148 1.00 90.00 92 ILE A C 1
ATOM 771 O O . ILE A 1 92 ? 13.619 4.460 -25.060 1.00 90.00 92 ILE A O 1
ATOM 775 N N . SER A 1 93 ? 15.711 5.163 -25.470 1.00 88.75 93 SER A N 1
ATOM 776 C CA . SER A 1 93 ? 16.244 3.863 -25.883 1.00 88.75 93 SER A CA 1
ATOM 777 C C . SER A 1 93 ? 17.622 3.577 -25.266 1.00 88.75 93 SER A C 1
ATOM 779 O O . SER A 1 93 ? 18.154 4.374 -24.495 1.00 88.75 93 SER A O 1
ATOM 781 N N . GLY A 1 94 ? 18.180 2.392 -25.534 1.00 86.06 94 GLY A N 1
ATOM 782 C CA . GLY A 1 94 ? 19.520 2.015 -25.070 1.00 86.06 94 GLY A CA 1
ATOM 783 C C . GLY A 1 94 ? 19.661 1.944 -23.544 1.00 86.06 94 GLY A C 1
ATOM 784 O O . GLY A 1 94 ? 18.781 1.437 -22.844 1.00 86.06 94 GLY 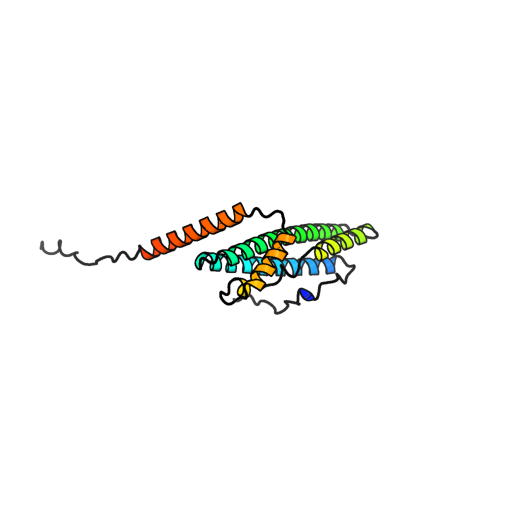A O 1
ATOM 785 N N . ASN A 1 95 ? 20.787 2.443 -23.029 1.00 88.50 95 ASN A N 1
ATOM 786 C CA . ASN A 1 95 ? 21.148 2.352 -21.610 1.00 88.50 95 ASN A CA 1
ATOM 787 C C . ASN A 1 95 ? 20.198 3.141 -20.701 1.00 88.50 95 ASN A C 1
ATOM 789 O O . ASN A 1 95 ? 19.876 2.684 -19.608 1.00 88.50 95 ASN A O 1
ATOM 793 N N . GLU A 1 96 ? 19.695 4.290 -21.154 1.00 88.44 96 GLU A N 1
ATOM 7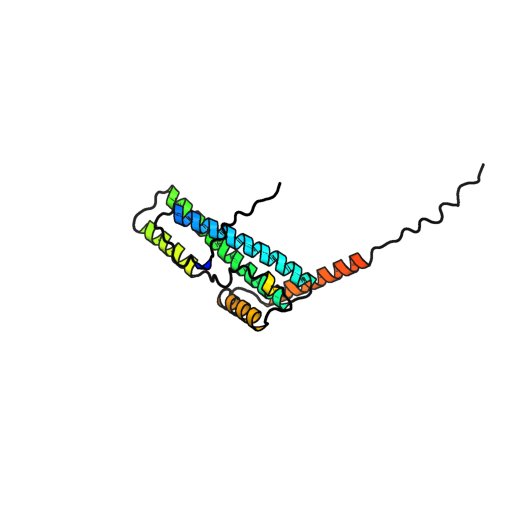94 C CA . GLU A 1 96 ? 18.736 5.088 -20.384 1.00 88.44 96 GLU A CA 1
ATOM 795 C C . GLU A 1 96 ? 17.437 4.317 -20.154 1.00 88.44 96 GLU A C 1
ATOM 797 O O . GLU A 1 96 ? 16.922 4.272 -19.037 1.00 88.44 96 GLU A O 1
ATOM 802 N N . LYS A 1 97 ? 16.953 3.617 -21.185 1.00 87.56 97 LYS A N 1
ATOM 803 C CA . LYS A 1 97 ? 15.792 2.737 -21.055 1.00 87.56 97 LYS A CA 1
ATOM 804 C C . LYS A 1 97 ? 16.035 1.622 -20.038 1.00 87.56 97 LYS A C 1
ATOM 806 O O . LYS A 1 97 ? 15.175 1.385 -19.191 1.00 87.56 97 LYS A O 1
ATOM 811 N N . ALA A 1 98 ? 17.190 0.960 -20.101 1.00 85.75 98 ALA A N 1
ATOM 812 C CA . ALA A 1 98 ? 17.543 -0.088 -19.145 1.00 85.75 98 ALA A CA 1
ATOM 813 C C . ALA A 1 98 ? 17.583 0.446 -17.701 1.00 85.75 98 ALA A C 1
ATOM 815 O O . ALA A 1 98 ? 17.031 -0.189 -16.803 1.00 85.75 98 ALA A O 1
ATOM 816 N N . ASN A 1 99 ? 18.136 1.644 -17.494 1.00 89.69 99 ASN A N 1
ATOM 817 C CA . ASN A 1 99 ? 18.195 2.292 -16.182 1.00 89.69 99 ASN A CA 1
ATOM 818 C C . ASN A 1 99 ? 16.799 2.592 -15.621 1.00 89.69 99 ASN A C 1
ATOM 820 O O . ASN A 1 99 ? 16.522 2.265 -14.471 1.00 89.69 99 ASN A O 1
ATOM 824 N N . ILE A 1 100 ? 15.891 3.146 -16.433 1.00 90.38 100 ILE A N 1
ATOM 825 C CA . ILE A 1 100 ? 14.510 3.430 -16.003 1.00 90.38 100 ILE A CA 1
ATOM 826 C C . ILE A 1 100 ? 13.793 2.142 -15.589 1.00 90.38 100 ILE A C 1
ATOM 828 O O . ILE A 1 100 ? 13.127 2.102 -14.554 1.00 90.38 100 ILE A O 1
ATOM 832 N N . ILE A 1 101 ? 13.938 1.076 -16.380 1.00 87.50 101 ILE A N 1
ATOM 833 C CA . ILE A 1 101 ? 13.344 -0.228 -16.066 1.00 87.50 101 ILE A CA 1
ATOM 834 C C . ILE A 1 101 ? 13.906 -0.762 -14.747 1.00 87.50 101 ILE A C 1
ATOM 836 O O . ILE A 1 101 ? 13.141 -1.217 -13.897 1.00 87.50 101 ILE A O 1
ATOM 840 N N . HIS A 1 102 ? 15.220 -0.664 -14.555 1.00 87.56 102 HIS A N 1
ATOM 841 C CA . HIS A 1 102 ? 15.887 -1.114 -13.341 1.00 87.56 102 HIS A CA 1
ATOM 842 C C . HIS A 1 102 ? 15.424 -0.348 -12.093 1.00 87.56 102 HIS A C 1
ATOM 844 O O . HIS A 1 102 ? 15.108 -0.962 -11.076 1.00 87.56 102 HIS A O 1
ATOM 850 N N . GLU A 1 103 ? 15.297 0.978 -12.167 1.00 90.19 103 GLU A N 1
ATOM 851 C CA . GLU A 1 103 ? 14.768 1.781 -11.058 1.00 90.19 103 GLU A CA 1
ATOM 852 C C . GLU A 1 103 ? 13.338 1.373 -10.675 1.00 90.19 103 GLU A C 1
ATOM 854 O O . GLU A 1 103 ? 13.011 1.247 -9.492 1.00 90.19 103 GLU A O 1
ATOM 859 N N . ILE A 1 104 ? 12.482 1.128 -11.672 1.00 89.31 104 ILE A N 1
ATOM 860 C CA . ILE A 1 104 ? 11.102 0.684 -11.445 1.00 89.31 104 ILE A CA 1
ATOM 861 C C . ILE A 1 104 ? 11.084 -0.704 -10.798 1.00 89.31 104 ILE A C 1
ATOM 863 O O . ILE A 1 104 ? 10.291 -0.942 -9.885 1.00 89.31 104 ILE A O 1
ATOM 867 N N . GLN A 1 105 ? 11.963 -1.608 -11.236 1.00 86.00 105 GLN A N 1
ATOM 868 C CA . GLN A 1 105 ? 12.126 -2.926 -10.621 1.00 86.00 105 GLN A CA 1
ATOM 869 C C . GLN A 1 105 ? 12.545 -2.803 -9.156 1.00 86.00 105 GLN A C 1
ATOM 871 O O . GLN A 1 105 ? 11.885 -3.394 -8.304 1.00 86.00 105 GLN A O 1
ATOM 876 N N . ILE A 1 106 ? 13.558 -1.985 -8.847 1.00 87.25 106 ILE A N 1
ATOM 877 C CA . ILE A 1 106 ? 13.993 -1.727 -7.467 1.00 87.25 106 ILE A CA 1
ATOM 878 C C . ILE A 1 106 ? 12.822 -1.210 -6.625 1.00 87.25 106 ILE A C 1
ATOM 880 O O . ILE A 1 106 ? 12.562 -1.712 -5.530 1.00 87.25 106 ILE A O 1
ATOM 884 N N . MET A 1 107 ? 12.074 -0.232 -7.140 1.00 88.19 107 MET A N 1
ATOM 885 C CA . MET A 1 107 ? 10.916 0.323 -6.443 1.00 88.19 107 MET A CA 1
ATOM 886 C C . MET A 1 107 ? 9.861 -0.747 -6.134 1.00 88.19 107 MET A C 1
ATOM 888 O O . MET A 1 107 ? 9.390 -0.814 -5.000 1.00 88.19 107 MET A O 1
ATOM 892 N N . ILE A 1 108 ? 9.536 -1.614 -7.097 1.00 85.56 108 ILE A N 1
ATOM 893 C CA . ILE A 1 108 ? 8.576 -2.703 -6.882 1.00 85.56 108 ILE A CA 1
ATOM 894 C C . ILE A 1 108 ? 9.110 -3.708 -5.862 1.00 85.56 108 ILE A C 1
ATOM 896 O O . ILE A 1 108 ? 8.360 -4.117 -4.981 1.00 85.56 108 ILE A O 1
ATOM 900 N N . THR A 1 109 ? 10.395 -4.070 -5.920 1.00 83.19 109 THR A N 1
ATOM 901 C CA . THR A 1 109 ? 10.997 -4.983 -4.931 1.00 83.19 109 THR A CA 1
ATOM 902 C C . THR A 1 109 ? 11.035 -4.395 -3.521 1.00 83.19 109 THR A C 1
ATOM 904 O O . THR A 1 109 ? 11.021 -5.136 -2.542 1.00 83.19 109 THR A O 1
ATOM 907 N N . ASN A 1 110 ? 11.035 -3.065 -3.400 1.00 84.44 110 ASN A N 1
ATOM 908 C CA . ASN A 1 110 ? 10.976 -2.388 -2.108 1.00 84.44 110 ASN A CA 1
ATOM 909 C C . ASN A 1 110 ? 9.570 -2.403 -1.491 1.00 84.44 110 ASN A C 1
ATOM 911 O O . ASN A 1 110 ? 9.437 -2.154 -0.286 1.00 84.44 110 ASN A O 1
ATOM 915 N N . PHE A 1 111 ? 8.527 -2.696 -2.275 1.00 85.25 111 PHE A N 1
ATOM 916 C CA . PHE A 1 111 ? 7.184 -2.865 -1.738 1.00 85.25 111 PHE A CA 1
ATOM 917 C C . PHE A 1 111 ? 7.079 -4.132 -0.906 1.00 85.25 111 PHE A C 1
ATOM 919 O O . PHE A 1 111 ? 7.432 -5.229 -1.330 1.00 85.25 111 PHE A O 1
ATOM 926 N N . ASP A 1 112 ? 6.528 -3.973 0.290 1.00 81.25 112 ASP A N 1
ATOM 927 C CA . ASP A 1 112 ? 6.200 -5.090 1.148 1.00 81.25 112 ASP A CA 1
ATOM 928 C C . ASP A 1 112 ? 4.785 -5.559 0.820 1.00 81.25 112 ASP A C 1
ATOM 930 O O . ASP A 1 112 ? 3.785 -5.044 1.330 1.00 81.25 112 ASP A O 1
ATOM 934 N N . PHE A 1 113 ? 4.693 -6.526 -0.088 1.00 79.50 113 PHE A N 1
ATOM 935 C CA . PHE A 1 113 ? 3.407 -7.081 -0.496 1.00 79.50 113 PHE A CA 1
ATOM 936 C C . PHE A 1 113 ? 2.660 -7.768 0.652 1.00 79.50 113 PHE A C 1
ATOM 938 O O . PHE A 1 113 ? 1.442 -7.888 0.554 1.00 79.50 113 PHE A O 1
ATOM 945 N N . GLY A 1 114 ? 3.335 -8.122 1.756 1.00 77.81 114 GLY A N 1
ATOM 946 C CA . GLY A 1 114 ? 2.683 -8.581 2.983 1.00 77.81 114 GLY A CA 1
ATOM 947 C C . GLY A 1 114 ? 1.813 -7.494 3.618 1.00 77.81 114 GLY A C 1
ATOM 948 O O . GLY A 1 114 ? 0.698 -7.770 4.059 1.00 77.81 114 GLY A O 1
ATOM 949 N N . ILE A 1 115 ? 2.251 -6.230 3.566 1.00 80.81 115 ILE A N 1
ATOM 950 C CA . ILE A 1 115 ? 1.441 -5.081 4.000 1.00 80.81 115 ILE A CA 1
ATOM 951 C C . ILE A 1 115 ? 0.319 -4.797 2.996 1.00 80.81 115 ILE A C 1
ATOM 953 O O . ILE A 1 115 ? -0.756 -4.348 3.385 1.00 80.81 115 ILE A O 1
ATOM 957 N N . VAL A 1 116 ? 0.518 -5.072 1.706 1.00 80.75 116 VAL A N 1
ATOM 958 C CA . VAL A 1 116 ? -0.451 -4.752 0.639 1.00 80.75 116 VAL A CA 1
ATOM 959 C C . VAL A 1 116 ? -1.415 -5.912 0.337 1.00 80.75 116 VAL A C 1
ATOM 961 O O . VAL A 1 116 ? -1.943 -6.045 -0.766 1.00 80.75 116 VAL A O 1
ATOM 964 N N . VAL A 1 117 ? -1.713 -6.738 1.340 1.00 85.38 117 VAL A N 1
ATOM 965 C CA . VAL A 1 117 ? -2.813 -7.714 1.301 1.00 85.38 117 VAL A CA 1
ATOM 966 C C . VAL A 1 117 ? -4.112 -7.070 1.794 1.00 85.38 117 VAL A C 1
ATOM 968 O O . VAL A 1 117 ? -4.104 -6.197 2.664 1.00 85.38 117 VAL A O 1
ATOM 971 N N . ASN A 1 118 ? -5.254 -7.494 1.245 1.00 85.25 118 ASN A N 1
ATOM 972 C CA . ASN A 1 118 ? -6.569 -7.087 1.739 1.00 85.25 118 ASN A CA 1
ATOM 973 C C . ASN A 1 118 ? -7.036 -7.976 2.906 1.00 85.25 118 ASN A C 1
ATOM 975 O O . ASN A 1 118 ? -7.890 -8.839 2.737 1.00 85.25 118 ASN A O 1
ATOM 979 N N . ASP A 1 119 ? -6.475 -7.732 4.080 1.00 86.75 119 ASP A N 1
ATOM 980 C CA . ASP A 1 119 ? -6.728 -8.422 5.354 1.00 86.75 119 ASP A CA 1
ATOM 981 C C . ASP A 1 119 ? -7.559 -7.574 6.336 1.00 86.75 119 ASP A C 1
ATOM 983 O O . ASP A 1 119 ? -7.684 -7.883 7.518 1.00 86.75 119 ASP A O 1
ATOM 987 N N . VAL A 1 120 ? -8.146 -6.472 5.860 1.00 88.81 120 VAL A N 1
ATOM 988 C CA . VAL A 1 120 ? -8.832 -5.494 6.719 1.00 88.81 120 VAL A CA 1
ATOM 989 C C . VAL A 1 120 ? -9.934 -6.148 7.550 1.00 88.81 120 VAL A C 1
ATOM 991 O O . VAL A 1 120 ? -10.149 -5.762 8.695 1.00 88.81 120 VAL A O 1
ATOM 994 N N . ARG A 1 121 ? -10.634 -7.137 6.980 1.00 88.50 121 ARG A N 1
ATOM 995 C CA . ARG A 1 121 ? -11.680 -7.894 7.682 1.00 88.50 121 ARG A CA 1
ATOM 996 C C . ARG A 1 121 ? -11.121 -8.704 8.845 1.00 88.50 121 ARG A C 1
ATOM 998 O O . ARG A 1 121 ? -11.770 -8.754 9.884 1.00 88.50 121 ARG A O 1
ATOM 1005 N N . ASP A 1 122 ? -9.942 -9.283 8.672 1.00 89.12 122 ASP A N 1
ATOM 1006 C CA . ASP A 1 122 ? -9.268 -10.054 9.708 1.00 89.12 122 ASP A CA 1
ATOM 1007 C C . ASP A 1 122 ? -8.753 -9.104 10.791 1.00 89.12 122 ASP A C 1
ATOM 1009 O O . ASP A 1 122 ? -8.988 -9.335 11.970 1.00 89.12 122 ASP A O 1
ATOM 1013 N N . ILE A 1 123 ? -8.188 -7.952 10.422 1.00 87.31 123 ILE A N 1
ATOM 1014 C CA . ILE A 1 123 ? -7.706 -6.960 11.398 1.00 87.31 123 ILE A CA 1
ATOM 1015 C C . ILE A 1 123 ? -8.830 -6.443 12.316 1.00 87.31 123 ILE A C 1
ATOM 1017 O O . ILE A 1 123 ? -8.609 -6.246 13.509 1.00 87.31 123 ILE A O 1
ATOM 1021 N N . ILE A 1 124 ? -10.040 -6.216 11.790 1.00 89.62 124 ILE A N 1
ATOM 1022 C CA . ILE A 1 124 ? -11.177 -5.710 12.588 1.00 89.62 124 ILE A CA 1
ATOM 1023 C C . ILE A 1 124 ? -11.973 -6.805 13.310 1.00 89.62 124 ILE A C 1
ATOM 1025 O O . ILE A 1 124 ? -12.898 -6.484 14.065 1.00 89.62 124 ILE A O 1
ATOM 1029 N N . ASN A 1 125 ? -11.699 -8.081 13.033 1.00 88.50 125 ASN A N 1
ATOM 1030 C CA . ASN A 1 125 ? -12.432 -9.188 13.629 1.00 88.50 125 ASN A CA 1
ATOM 1031 C C . ASN A 1 125 ? -11.935 -9.413 15.071 1.00 88.50 125 ASN A C 1
ATOM 1033 O O . ASN A 1 125 ? -10.747 -9.659 15.272 1.00 88.50 125 ASN A O 1
ATOM 1037 N N . PRO A 1 126 ? -12.820 -9.354 16.085 1.00 77.94 126 PRO A N 1
ATOM 1038 C CA . PRO A 1 126 ? -12.425 -9.529 17.484 1.00 77.94 126 PRO A CA 1
ATOM 1039 C C . PRO A 1 126 ? -11.871 -10.926 17.796 1.00 77.94 126 PRO A C 1
ATOM 1041 O O . PRO A 1 126 ? -11.193 -11.092 18.803 1.00 77.94 126 PRO A O 1
ATOM 1044 N N . ASN A 1 127 ? -12.149 -11.917 16.944 1.00 84.06 127 ASN A N 1
ATOM 1045 C CA . ASN A 1 127 ? -11.675 -13.292 17.110 1.00 84.06 127 ASN A CA 1
ATOM 1046 C C . ASN A 1 127 ? -10.321 -13.549 16.431 1.00 84.06 127 ASN A C 1
AT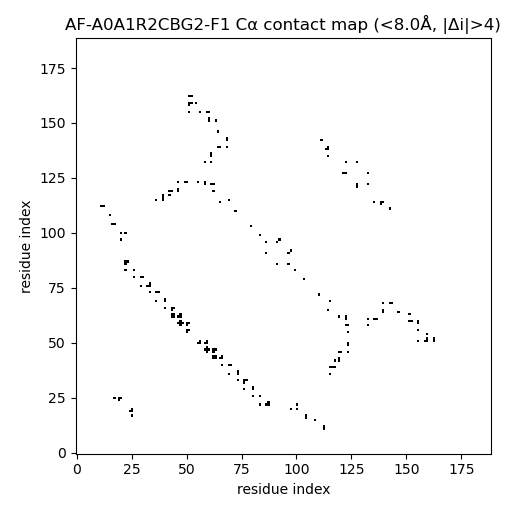OM 1048 O O . ASN A 1 127 ? -9.851 -14.686 16.421 1.00 84.06 127 ASN A O 1
ATOM 1052 N N . THR A 1 128 ? -9.719 -12.536 15.809 1.00 86.12 128 THR A N 1
ATOM 1053 C CA . THR A 1 128 ? -8.428 -12.686 15.140 1.00 86.12 128 THR A CA 1
ATOM 1054 C C . THR A 1 128 ? -7.315 -12.880 16.155 1.00 86.12 128 THR A C 1
ATOM 1056 O O . THR A 1 128 ? -7.272 -12.209 17.184 1.00 86.12 128 THR A O 1
ATOM 1059 N N . ASP A 1 129 ? -6.401 -13.797 15.837 1.00 83.62 129 ASP A N 1
ATOM 1060 C CA . ASP A 1 129 ? -5.244 -14.106 16.670 1.00 83.62 129 ASP A CA 1
ATOM 1061 C C . ASP A 1 129 ? -4.436 -12.825 16.985 1.00 83.62 129 ASP A C 1
ATOM 1063 O O . ASP A 1 129 ? -3.950 -12.155 16.066 1.00 83.62 129 ASP A O 1
ATOM 1067 N N . PRO A 1 130 ? -4.237 -12.474 18.268 1.00 83.00 130 PRO A N 1
ATOM 1068 C CA . PRO A 1 130 ? -3.403 -11.341 18.658 1.00 83.00 130 PRO A CA 1
ATOM 1069 C C . PRO A 1 130 ? -1.972 -11.407 18.103 1.00 83.00 130 PRO A C 1
ATOM 1071 O O . PRO A 1 130 ? -1.359 -10.364 17.865 1.00 83.00 130 PRO A O 1
ATOM 1074 N N . LEU A 1 131 ? -1.427 -12.608 17.870 1.00 85.56 131 LEU A N 1
ATOM 1075 C CA . LEU A 1 131 ? -0.107 -12.780 17.254 1.00 85.56 131 LEU A CA 1
ATOM 1076 C C . LEU A 1 131 ? -0.097 -12.342 15.789 1.00 85.56 131 LEU A C 1
ATOM 1078 O O . LEU A 1 131 ? 0.915 -11.830 15.313 1.00 85.56 131 LEU A O 1
ATOM 1082 N N . TYR A 1 132 ? -1.209 -12.514 15.074 1.00 85.38 132 TYR A N 1
ATOM 1083 C CA . TYR A 1 132 ? -1.346 -12.019 13.709 1.00 85.38 132 TYR A CA 1
ATOM 1084 C C . TYR A 1 132 ? -1.307 -10.487 13.677 1.00 85.38 132 TYR A C 1
ATOM 1086 O O . TYR A 1 132 ? -0.541 -9.914 12.905 1.00 85.38 132 TYR A O 1
ATOM 1094 N N . LEU A 1 133 ? -2.050 -9.826 14.572 1.00 83.25 133 LEU A N 1
ATOM 1095 C CA . LEU A 1 133 ? -2.053 -8.363 14.672 1.00 83.25 133 LEU A CA 1
ATOM 1096 C C . LEU A 1 133 ? -0.657 -7.808 14.982 1.00 83.25 133 LEU A C 1
ATOM 1098 O O . LEU A 1 133 ? -0.227 -6.859 14.332 1.00 83.25 133 LEU A O 1
ATOM 1102 N N . LYS A 1 134 ? 0.075 -8.439 15.912 1.00 85.56 134 LYS A N 1
ATOM 1103 C CA . LYS A 1 134 ? 1.468 -8.071 16.218 1.00 85.56 134 LYS A CA 1
ATOM 1104 C C . LYS A 1 134 ? 2.384 -8.210 15.005 1.00 85.56 134 LYS A C 1
ATOM 1106 O O . LYS A 1 134 ? 3.134 -7.290 14.709 1.00 85.56 134 LYS A O 1
ATOM 1111 N N . LYS A 1 135 ? 2.288 -9.320 14.267 1.00 85.44 135 LYS A N 1
ATOM 1112 C CA . LYS A 1 135 ? 3.097 -9.533 13.056 1.00 85.44 135 LYS A CA 1
ATOM 1113 C C . LYS A 1 135 ? 2.845 -8.459 12.003 1.00 85.44 135 LYS A C 1
ATOM 1115 O O . LYS A 1 135 ? 3.796 -7.965 11.413 1.00 85.44 135 LYS A O 1
ATOM 1120 N N . VAL A 1 136 ? 1.583 -8.101 11.759 1.00 83.69 136 VAL A N 1
ATOM 1121 C CA . VAL A 1 136 ? 1.249 -7.040 10.796 1.00 83.69 136 VAL A CA 1
ATOM 1122 C C . VAL A 1 136 ? 1.851 -5.708 11.241 1.00 83.69 136 VAL A C 1
ATOM 1124 O O . VAL A 1 136 ? 2.444 -5.010 10.423 1.00 83.69 136 VAL A O 1
ATOM 1127 N N . ASP A 1 137 ? 1.743 -5.381 12.527 1.00 84.38 137 ASP A N 1
ATOM 1128 C CA . ASP A 1 137 ? 2.268 -4.133 13.079 1.00 84.38 137 ASP A CA 1
ATOM 1129 C C . ASP A 1 137 ? 3.802 -4.052 12.978 1.00 84.38 137 ASP A C 1
ATOM 1131 O O . ASP A 1 137 ? 4.339 -3.087 12.438 1.00 84.38 137 ASP A O 1
ATOM 1135 N N . GLU A 1 138 ? 4.508 -5.123 13.354 1.00 85.62 138 GLU A N 1
ATOM 1136 C CA . GLU A 1 138 ? 5.969 -5.226 13.241 1.00 85.62 138 GLU A CA 1
ATOM 1137 C C . GLU A 1 138 ? 6.471 -5.074 11.797 1.00 85.62 138 GLU A C 1
ATOM 1139 O O . GLU A 1 138 ? 7.523 -4.477 11.554 1.00 85.62 138 GLU A O 1
ATOM 1144 N N . ILE A 1 139 ? 5.746 -5.631 10.819 1.00 83.44 139 ILE A N 1
ATOM 1145 C CA . ILE A 1 139 ? 6.103 -5.494 9.401 1.00 83.44 139 ILE A CA 1
ATOM 1146 C C . ILE A 1 139 ? 5.964 -4.027 8.968 1.00 83.44 139 ILE A C 1
ATOM 1148 O O . ILE A 1 139 ? 6.834 -3.511 8.264 1.00 83.44 139 ILE A O 1
ATOM 1152 N N . ILE A 1 140 ? 4.905 -3.340 9.407 1.00 82.31 140 ILE A N 1
ATOM 1153 C CA . ILE A 1 140 ? 4.683 -1.933 9.061 1.00 82.31 140 ILE A CA 1
ATOM 1154 C C . ILE A 1 140 ? 5.736 -1.032 9.716 1.00 82.31 140 ILE A C 1
ATOM 1156 O O . ILE A 1 140 ? 6.304 -0.179 9.035 1.00 82.31 140 ILE A O 1
ATOM 1160 N N . GLU A 1 141 ? 6.064 -1.253 10.990 1.00 81.69 141 GLU A N 1
ATOM 1161 C CA . GLU A 1 141 ? 7.075 -0.467 11.713 1.00 81.69 141 GLU A CA 1
ATOM 1162 C C . GLU A 1 141 ? 8.473 -0.581 11.096 1.00 81.69 141 GLU A C 1
ATOM 1164 O O . GLU A 1 141 ? 9.196 0.410 10.997 1.00 81.69 141 GLU A O 1
ATOM 1169 N N . LYS A 1 142 ? 8.840 -1.761 10.583 1.00 82.31 142 LYS A N 1
ATOM 1170 C CA . LYS A 1 142 ? 10.109 -1.952 9.859 1.00 82.31 142 LYS A CA 1
ATOM 1171 C C . LYS A 1 142 ? 10.183 -1.173 8.545 1.00 82.31 142 LYS A C 1
ATOM 1173 O O . LYS A 1 142 ? 11.283 -0.942 8.043 1.00 82.31 142 LYS A O 1
ATOM 1178 N N . LYS A 1 143 ? 9.040 -0.827 7.948 1.00 78.19 143 LYS A N 1
ATOM 1179 C CA . LYS A 1 143 ? 8.957 -0.234 6.604 1.00 78.19 143 LYS A CA 1
ATOM 1180 C C . LYS A 1 143 ? 8.631 1.253 6.606 1.00 78.19 143 LYS A C 1
ATOM 1182 O O . LYS A 1 143 ? 8.976 1.925 5.636 1.00 78.19 143 LYS A O 1
ATOM 1187 N N . ASP A 1 144 ? 7.996 1.766 7.654 1.00 68.62 144 ASP A N 1
ATOM 1188 C CA . ASP A 1 144 ? 7.601 3.171 7.749 1.00 68.62 144 ASP A CA 1
ATOM 1189 C C . ASP A 1 144 ? 8.039 3.788 9.086 1.00 68.62 144 ASP A C 1
ATOM 1191 O O . ASP A 1 144 ? 7.247 4.021 9.996 1.00 68.62 144 ASP A O 1
ATOM 1195 N N . THR A 1 145 ? 9.336 4.085 9.188 1.00 62.25 145 THR A N 1
ATOM 1196 C CA . THR A 1 145 ? 9.946 4.750 10.354 1.00 62.25 145 THR A CA 1
ATOM 1197 C C . THR A 1 145 ? 9.538 6.217 10.499 1.00 62.25 145 THR A C 1
ATOM 1199 O O . THR A 1 145 ? 9.863 6.853 11.498 1.00 62.25 145 THR A O 1
ATOM 1202 N N . SER A 1 146 ? 8.828 6.773 9.511 1.00 67.00 146 SER A N 1
ATOM 1203 C CA . SER A 1 146 ? 8.388 8.171 9.509 1.00 67.00 146 SER A CA 1
ATOM 1204 C C . SER A 1 146 ? 7.101 8.408 10.306 1.00 67.00 146 SER A C 1
ATOM 1206 O O . SER A 1 146 ? 6.644 9.546 10.442 1.00 67.00 146 SER A O 1
ATOM 1208 N N . ILE A 1 147 ? 6.497 7.342 10.834 1.00 69.56 147 ILE A N 1
ATOM 1209 C CA . ILE A 1 147 ? 5.231 7.412 11.551 1.00 69.56 147 ILE A CA 1
ATOM 1210 C C . ILE A 1 147 ? 5.451 7.956 12.967 1.00 69.56 147 ILE A C 1
ATOM 1212 O O . ILE A 1 147 ? 6.014 7.289 13.831 1.00 69.56 147 ILE A O 1
ATOM 1216 N N . ASN A 1 148 ? 4.926 9.155 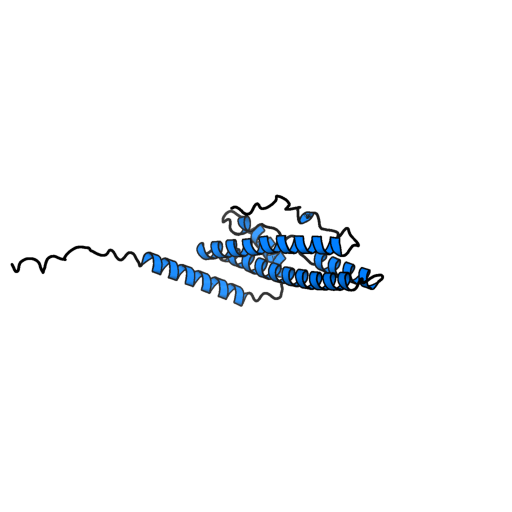13.230 1.00 79.94 148 ASN A N 1
ATOM 1217 C CA . ASN A 1 148 ? 4.819 9.674 14.589 1.00 79.94 148 ASN A CA 1
ATOM 1218 C C . ASN A 1 148 ? 3.674 8.963 15.337 1.00 79.94 148 ASN A C 1
ATOM 1220 O O . ASN A 1 148 ? 2.491 9.183 15.063 1.00 79.94 148 ASN A O 1
ATOM 1224 N N . MET A 1 149 ? 4.040 8.107 16.289 1.00 80.75 149 MET A N 1
ATOM 1225 C CA . MET A 1 149 ? 3.102 7.315 17.089 1.00 80.75 149 MET A CA 1
ATOM 1226 C C . MET A 1 149 ? 2.206 8.169 17.988 1.00 80.75 149 MET A C 1
ATOM 1228 O O . MET A 1 149 ? 1.028 7.857 18.159 1.00 80.75 149 MET A O 1
ATOM 1232 N N . GLU A 1 150 ? 2.728 9.274 18.521 1.00 82.25 150 GLU A N 1
ATOM 1233 C CA . GLU A 1 150 ? 1.952 10.187 19.363 1.00 82.25 150 GLU A CA 1
ATOM 1234 C C . GLU A 1 150 ? 0.826 10.845 18.564 1.00 82.25 150 GLU A C 1
ATOM 1236 O O . GLU A 1 150 ? -0.308 10.929 19.037 1.00 82.25 150 GLU A O 1
ATOM 1241 N N . GLU A 1 151 ? 1.111 11.231 17.318 1.00 84.25 151 GLU A N 1
ATOM 1242 C CA . GLU A 1 151 ? 0.115 11.790 16.404 1.00 84.25 151 GLU A CA 1
ATOM 1243 C C . GLU A 1 151 ? -0.992 10.770 16.094 1.00 84.25 151 GLU A C 1
ATOM 1245 O O . GLU A 1 151 ? -2.175 11.110 16.134 1.00 84.25 151 GLU A O 1
ATOM 1250 N N . ILE A 1 152 ? -0.631 9.506 15.839 1.00 85.62 152 ILE A N 1
ATOM 1251 C CA . ILE A 1 152 ? -1.606 8.433 15.590 1.00 85.62 152 ILE A CA 1
ATOM 1252 C C . ILE A 1 152 ? -2.501 8.202 16.810 1.00 85.62 152 ILE A C 1
ATOM 1254 O O . ILE A 1 152 ? -3.728 8.150 16.678 1.00 85.62 152 ILE A O 1
ATOM 1258 N N . HIS A 1 153 ? -1.909 8.076 17.999 1.00 86.88 153 HIS A N 1
ATOM 1259 C CA . HIS A 1 153 ? -2.667 7.875 19.230 1.00 86.88 153 HIS A CA 1
ATOM 1260 C C . HIS A 1 153 ? -3.596 9.056 19.510 1.00 86.88 153 HIS A C 1
ATOM 1262 O O . HIS A 1 153 ? -4.755 8.856 19.886 1.00 86.88 153 HIS A O 1
ATOM 1268 N N . HIS A 1 154 ? -3.115 10.282 19.294 1.00 88.06 154 HIS A N 1
ATOM 1269 C CA . HIS A 1 154 ? -3.920 11.486 19.436 1.00 88.06 154 HIS A CA 1
ATOM 1270 C C . HIS A 1 154 ? -5.098 11.497 18.449 1.00 88.06 154 HIS A C 1
ATOM 1272 O O . HIS A 1 154 ? -6.242 11.655 18.876 1.00 88.06 154 HIS A O 1
ATOM 1278 N N . GLU A 1 155 ? -4.852 11.235 17.159 1.00 88.75 155 GLU A N 1
ATOM 1279 C CA . GLU A 1 155 ? -5.886 11.171 16.114 1.00 88.75 155 GLU A CA 1
ATOM 1280 C C . GLU A 1 155 ? -6.985 10.153 16.469 1.00 88.75 155 GLU A C 1
ATOM 1282 O O . GLU A 1 155 ? -8.178 10.459 16.381 1.00 88.75 155 GLU A O 1
ATOM 1287 N N . ILE A 1 156 ? -6.598 8.955 16.923 1.00 89.06 156 ILE A N 1
ATOM 1288 C CA . ILE A 1 156 ? -7.530 7.891 17.323 1.00 89.06 156 ILE A CA 1
ATOM 1289 C C . ILE A 1 156 ? -8.351 8.303 18.547 1.00 89.06 156 ILE A C 1
ATOM 1291 O O . ILE A 1 156 ? -9.574 8.149 18.546 1.00 89.06 156 ILE A O 1
ATOM 1295 N N . ASN A 1 157 ? -7.703 8.838 19.584 1.00 86.19 157 ASN A N 1
ATOM 1296 C CA . ASN A 1 157 ? -8.384 9.235 20.814 1.00 86.19 157 ASN A CA 1
ATOM 1297 C C . ASN A 1 157 ? -9.406 10.349 20.558 1.00 86.19 157 ASN A C 1
ATOM 1299 O O . ASN A 1 157 ? -10.549 10.234 21.003 1.00 86.19 157 ASN A O 1
ATOM 1303 N N . VAL A 1 158 ? -9.036 11.373 19.782 1.00 88.12 158 VAL A N 1
ATOM 1304 C CA . VAL A 1 158 ? -9.945 12.461 19.388 1.00 88.12 158 VAL A CA 1
ATOM 1305 C C . VAL A 1 158 ? -11.144 11.914 18.609 1.00 88.12 158 VAL A C 1
ATOM 1307 O O . VAL A 1 158 ? -12.286 12.257 18.907 1.00 88.12 158 VAL A O 1
ATOM 1310 N N . ARG A 1 159 ? -10.914 11.009 17.652 1.00 88.00 159 ARG A N 1
ATOM 1311 C CA . ARG A 1 159 ? -11.979 10.396 16.840 1.00 88.00 159 ARG A CA 1
ATOM 1312 C C . ARG A 1 159 ? -12.942 9.532 17.653 1.00 88.00 159 ARG A C 1
ATOM 1314 O O . ARG A 1 159 ? -14.145 9.548 17.384 1.00 88.00 159 ARG A O 1
ATOM 1321 N N . ILE A 1 160 ? -12.438 8.782 18.633 1.00 86.31 160 ILE A N 1
ATOM 1322 C CA . ILE A 1 1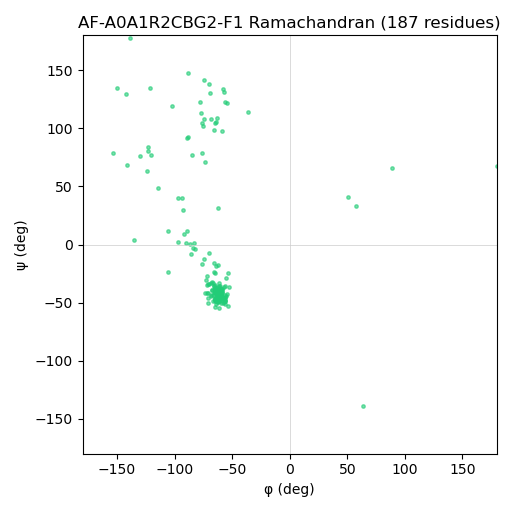60 ? -13.272 7.980 19.539 1.00 86.31 160 ILE A CA 1
ATOM 1323 C C . ILE A 1 160 ? -14.159 8.894 20.387 1.00 86.31 160 ILE A C 1
ATOM 1325 O O . ILE A 1 160 ? -15.356 8.634 20.484 1.00 86.31 160 ILE A O 1
ATOM 1329 N N . LEU A 1 161 ? -13.596 9.961 20.965 1.00 84.62 161 LEU A N 1
ATOM 1330 C CA . LEU A 1 161 ? -14.351 10.928 21.769 1.00 84.62 161 LEU A CA 1
ATOM 1331 C C . LEU A 1 161 ? -15.468 11.582 20.946 1.00 84.62 161 LEU A C 1
ATOM 1333 O O . LEU A 1 161 ? -16.631 11.470 21.311 1.00 84.62 161 LEU A O 1
ATOM 1337 N N . GLN A 1 162 ? -15.146 12.100 19.757 1.00 85.12 162 GLN A N 1
ATOM 1338 C CA . GLN A 1 162 ? -16.138 12.686 18.845 1.00 85.12 162 GLN A CA 1
ATOM 1339 C C . GLN A 1 162 ? -17.264 11.711 18.467 1.00 85.12 162 GLN A C 1
ATOM 1341 O O . GLN A 1 162 ? -18.411 12.114 18.297 1.00 85.12 162 GLN A O 1
ATOM 1346 N N . THR A 1 163 ? -16.951 10.420 18.310 1.00 81.38 163 THR A N 1
ATOM 1347 C CA . THR A 1 163 ? -17.963 9.406 17.972 1.00 81.38 163 THR A CA 1
ATOM 1348 C C . THR A 1 163 ? -18.889 9.116 19.155 1.00 81.38 163 THR A C 1
ATOM 1350 O O . THR A 1 163 ? -20.076 8.872 18.943 1.00 81.38 163 THR A O 1
ATOM 1353 N N . LYS A 1 164 ? -18.369 9.163 20.390 1.00 75.94 164 LYS A N 1
ATOM 1354 C CA . LYS A 1 164 ? -19.177 9.041 21.611 1.00 75.94 164 LYS A CA 1
ATOM 1355 C C . LYS A 1 164 ? -20.107 10.240 21.775 1.00 75.94 164 LYS A C 1
ATOM 1357 O O . LYS A 1 164 ? -21.309 10.033 21.893 1.00 75.94 164 LYS A O 1
ATOM 1362 N N . ASP A 1 165 ? -19.582 11.454 21.634 1.00 73.00 165 ASP A N 1
ATOM 1363 C CA . ASP A 1 165 ? -20.371 12.686 21.754 1.00 73.00 165 ASP A CA 1
ATOM 1364 C C . ASP A 1 165 ? -21.523 12.721 20.728 1.00 73.00 165 ASP A C 1
ATOM 1366 O O . ASP A 1 165 ? -22.661 13.045 21.060 1.00 73.00 165 ASP A O 1
ATOM 1370 N N . GLN A 1 166 ? -21.277 12.278 19.487 1.00 73.69 166 GLN A N 1
ATOM 1371 C CA . GLN A 1 166 ? -22.317 12.162 18.452 1.00 73.69 166 GLN A CA 1
ATOM 1372 C C . GLN A 1 166 ? -23.368 11.079 18.738 1.00 73.69 166 GLN A C 1
ATOM 1374 O O . GLN A 1 166 ? -24.515 11.203 18.297 1.00 73.69 166 GLN A O 1
ATOM 1379 N N . LEU A 1 167 ? -22.995 9.984 19.406 1.00 65.69 167 LEU A N 1
ATOM 1380 C CA . LEU A 1 167 ? -23.947 8.957 19.834 1.00 65.69 167 LEU A CA 1
ATOM 1381 C C . LEU A 1 167 ? -24.820 9.482 20.977 1.00 65.69 167 LEU A C 1
ATOM 1383 O O . LEU A 1 167 ? -26.036 9.295 20.931 1.00 65.69 167 LEU A O 1
ATOM 1387 N N . ASP A 1 168 ? -24.227 10.200 21.927 1.00 61.53 168 ASP A N 1
ATOM 1388 C CA . ASP A 1 168 ? -24.933 10.790 23.064 1.00 61.53 168 ASP A CA 1
ATOM 1389 C C . ASP A 1 168 ? -25.884 11.917 22.623 1.00 61.53 168 ASP A C 1
ATOM 1391 O O . ASP A 1 168 ? -27.036 11.961 23.061 1.00 61.53 168 ASP A O 1
ATOM 1395 N N . GLU A 1 169 ? -25.490 12.759 21.660 1.00 58.50 169 GLU A N 1
ATOM 1396 C CA . GLU A 1 169 ? -26.385 13.749 21.039 1.00 58.50 169 GLU A CA 1
ATOM 1397 C C . GLU A 1 169 ? -27.556 13.098 20.281 1.00 58.50 169 GLU A C 1
ATOM 1399 O O . GLU A 1 169 ? -28.689 13.582 20.344 1.00 58.50 169 GLU A O 1
ATOM 1404 N N . ARG A 1 170 ? -27.327 11.969 19.591 1.00 57.09 170 ARG A N 1
ATOM 1405 C CA . ARG A 1 170 ? -28.393 11.218 18.897 1.00 57.09 170 ARG A CA 1
ATOM 1406 C C . ARG A 1 170 ? -29.345 10.515 19.863 1.00 57.09 170 ARG A C 1
ATOM 1408 O O . ARG A 1 170 ? -30.535 10.419 19.563 1.00 57.09 170 ARG A O 1
ATOM 1415 N N . LEU A 1 171 ? -28.854 10.046 21.009 1.00 54.84 171 LEU A N 1
ATOM 1416 C CA . LEU A 1 171 ? -29.685 9.493 22.083 1.00 54.84 171 LEU A CA 1
ATOM 1417 C C . LEU A 1 171 ? -30.483 10.591 22.812 1.00 54.84 171 LEU A C 1
ATOM 1419 O O . LEU A 1 171 ? -31.594 10.333 23.276 1.00 54.84 171 LEU A O 1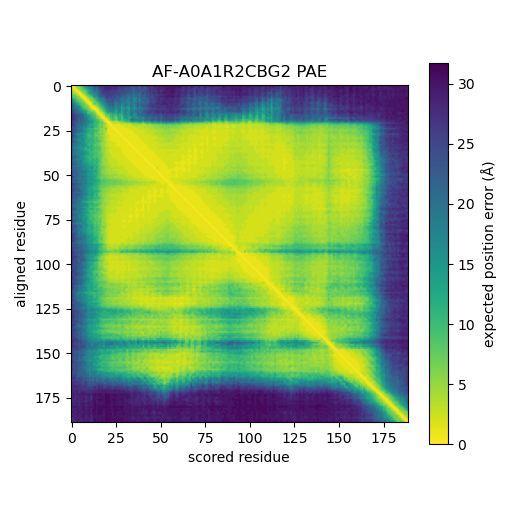
ATOM 1423 N N . CYS A 1 172 ? -29.979 11.829 22.833 1.00 49.72 172 CYS A N 1
ATOM 1424 C CA . CYS A 1 172 ? -30.622 12.984 23.466 1.00 49.72 172 CYS A CA 1
ATOM 1425 C C . CYS A 1 172 ? -31.695 13.703 22.620 1.00 49.72 172 CYS A C 1
ATOM 1427 O O . CYS A 1 172 ? -32.324 14.641 23.114 1.00 49.72 172 CYS A O 1
ATOM 1429 N N . PHE A 1 173 ? -32.006 13.258 21.396 1.00 48.94 173 PHE A N 1
ATOM 1430 C CA . PHE A 1 173 ? -33.103 13.831 20.602 1.00 48.94 173 PHE A CA 1
ATOM 1431 C C . PHE A 1 173 ? -34.146 12.799 20.168 1.00 48.94 173 PHE A C 1
ATOM 1433 O O . PHE A 1 173 ? -34.267 12.422 19.004 1.00 48.94 173 PHE A O 1
ATOM 1440 N N . ARG A 1 174 ? -35.051 12.484 21.098 1.00 42.47 174 ARG A N 1
ATOM 1441 C CA . ARG A 1 174 ? -36.466 12.302 20.751 1.00 42.47 174 ARG A CA 1
ATOM 1442 C C . ARG A 1 174 ? -37.298 13.300 21.549 1.00 42.47 174 ARG A C 1
ATOM 1444 O O . ARG A 1 174 ? -37.947 12.941 22.527 1.00 42.47 174 ARG A O 1
ATOM 1451 N N . ARG A 1 175 ? -37.301 14.571 21.119 1.00 50.16 175 ARG A N 1
ATOM 1452 C CA . ARG A 1 175 ? -38.351 15.522 21.520 1.00 50.16 175 ARG A CA 1
ATOM 1453 C C . ARG A 1 175 ? -39.690 14.940 21.058 1.00 50.16 175 ARG A C 1
ATOM 1455 O O . ARG A 1 175 ? -40.053 15.048 19.890 1.00 50.16 175 ARG A O 1
ATOM 1462 N N . LYS A 1 176 ? -40.412 14.271 21.961 1.00 46.47 176 LYS A N 1
ATOM 1463 C CA . LYS A 1 176 ? -41.841 14.008 21.782 1.00 46.47 176 LYS A CA 1
ATOM 1464 C C . LYS A 1 176 ? -42.525 15.370 21.810 1.00 46.47 176 LYS A C 1
ATOM 1466 O O . LYS A 1 176 ? -42.657 15.969 22.871 1.00 46.47 176 LYS A O 1
ATOM 1471 N N . TYR A 1 177 ? -42.934 15.873 20.650 1.00 44.75 177 TYR A N 1
ATOM 1472 C CA . TYR A 1 177 ? -43.921 16.943 20.612 1.00 44.75 177 TYR A CA 1
ATOM 1473 C C . TYR A 1 177 ? -45.217 16.373 21.189 1.00 44.75 177 TYR A C 1
ATOM 1475 O O . TYR A 1 177 ? -45.878 15.556 20.548 1.00 44.75 177 TYR A O 1
ATOM 1483 N N . ASN A 1 178 ? -45.549 16.763 22.420 1.00 47.97 178 ASN A N 1
ATOM 1484 C CA . ASN A 1 178 ? -46.879 16.547 22.971 1.00 47.97 178 ASN A CA 1
ATOM 1485 C C . ASN A 1 178 ? -47.841 17.409 22.146 1.00 47.97 178 ASN A C 1
ATOM 1487 O O . ASN A 1 178 ? -47.932 18.618 22.340 1.00 47.97 178 ASN A O 1
ATOM 1491 N N . ARG A 1 179 ? -48.529 16.801 21.176 1.00 48.72 179 ARG A N 1
ATOM 1492 C CA . ARG A 1 179 ? -49.735 17.389 20.586 1.00 48.72 179 ARG A CA 1
ATOM 1493 C C . ARG A 1 179 ? -50.880 17.187 21.578 1.00 48.72 179 ARG A C 1
ATOM 1495 O O . ARG A 1 179 ? -51.683 16.278 21.423 1.00 48.72 179 ARG A O 1
ATOM 1502 N N . SER A 1 180 ? -50.928 18.015 22.610 1.00 51.69 180 SER A N 1
ATOM 1503 C CA . SER A 1 180 ? -52.119 18.187 23.441 1.00 51.69 180 SER A CA 1
ATOM 1504 C C . SER A 1 180 ? -52.130 19.609 23.993 1.00 51.69 180 SER A C 1
ATOM 1506 O O . SER A 1 180 ? -51.099 20.068 24.480 1.00 51.69 180 SER A O 1
ATOM 1508 N N . CYS A 1 181 ? -53.300 20.246 23.927 1.00 39.62 181 CYS A N 1
ATOM 1509 C CA . CYS A 1 181 ? -53.617 21.646 24.236 1.00 39.62 181 CYS A CA 1
ATOM 1510 C C . CYS A 1 181 ? -53.471 22.628 23.068 1.00 39.62 181 CYS A C 1
ATOM 1512 O O . CYS A 1 181 ? -52.683 23.567 23.107 1.00 39.62 181 CYS A O 1
ATOM 1514 N N . ASN A 1 182 ? -54.326 22.436 22.061 1.00 40.72 182 ASN A N 1
ATOM 1515 C CA . ASN A 1 182 ? -54.841 23.531 21.241 1.00 40.72 182 ASN A CA 1
ATOM 1516 C C . ASN A 1 182 ? -56.361 23.673 21.473 1.00 40.72 182 ASN A C 1
ATOM 1518 O O . ASN A 1 182 ? -57.125 23.726 20.522 1.00 40.72 182 ASN A O 1
ATOM 1522 N N . ASP A 1 183 ? -56.781 23.710 22.743 1.00 47.50 183 ASP A N 1
ATOM 1523 C CA . ASP A 1 183 ? -58.171 23.950 23.168 1.00 47.50 183 ASP A CA 1
ATOM 1524 C C . ASP A 1 183 ? -58.227 25.149 24.127 1.00 47.50 183 ASP A C 1
ATOM 1526 O O . ASP A 1 183 ? -58.562 25.015 25.300 1.00 47.50 183 ASP A O 1
ATOM 1530 N N . PHE A 1 184 ? -57.856 26.343 23.653 1.00 45.97 184 PHE A N 1
ATOM 1531 C CA . PHE A 1 184 ? -58.153 27.576 24.403 1.00 45.97 184 PHE A CA 1
ATOM 1532 C C . PHE A 1 184 ? -58.708 28.733 23.562 1.00 45.97 184 PHE A C 1
ATOM 1534 O O . PHE A 1 184 ? -58.983 29.797 24.102 1.00 45.97 184 PHE A O 1
ATOM 1541 N N . TYR A 1 185 ? -58.956 28.529 22.264 1.00 42.81 185 TYR A N 1
ATOM 1542 C CA . TYR A 1 185 ? -59.647 29.510 21.418 1.00 42.81 185 TYR A CA 1
ATOM 1543 C C . TYR A 1 185 ? -60.594 28.826 20.428 1.00 42.81 185 TYR A C 1
ATOM 1545 O O . TYR A 1 185 ? -60.376 28.822 19.222 1.00 42.81 185 TYR A O 1
ATOM 1553 N N . SER A 1 186 ? -61.667 28.226 20.938 1.00 46.53 186 SER A N 1
ATOM 1554 C CA . SER A 1 186 ? -62.873 27.969 20.141 1.00 46.53 186 SER A CA 1
ATOM 1555 C C . SER A 1 186 ? -64.102 27.893 21.048 1.00 46.53 186 SER A C 1
ATOM 1557 O O . SER A 1 186 ? -64.552 26.818 21.424 1.00 46.53 186 SER A O 1
ATOM 1559 N N . LYS A 1 187 ? -64.596 29.071 21.451 1.00 42.12 187 LYS A N 1
ATOM 1560 C CA . LYS A 1 187 ? -66.008 29.388 21.762 1.00 42.12 187 LYS A CA 1
ATOM 1561 C C . LYS A 1 187 ? -66.120 30.856 22.193 1.00 42.12 187 LYS A C 1
ATOM 1563 O O . LYS A 1 187 ? -66.389 31.186 23.340 1.00 42.12 187 LYS A O 1
ATOM 1568 N N . ALA A 1 188 ? -65.872 31.737 21.233 1.00 43.03 188 ALA A N 1
ATOM 1569 C CA . ALA A 1 188 ? -66.505 33.045 21.182 1.00 43.03 188 ALA A CA 1
ATOM 1570 C C . ALA A 1 188 ? -67.186 33.101 19.816 1.00 43.03 188 ALA A C 1
ATOM 1572 O O . ALA A 1 188 ? -66.547 33.483 18.840 1.00 43.03 188 ALA A O 1
ATOM 1573 N N . LEU A 1 189 ? -68.396 32.541 19.761 1.00 37.25 189 LEU A N 1
ATOM 1574 C CA . LEU A 1 189 ? -69.486 32.761 18.804 1.00 37.25 189 LEU A CA 1
ATOM 1575 C C . LEU A 1 189 ? -70.671 31.899 19.256 1.00 37.25 189 LEU A C 1
ATOM 1577 O O . LEU A 1 189 ? -70.455 30.681 19.459 1.00 37.25 189 LEU A O 1
#

Secondary structure (DSSP, 8-state):
------S----GGG-SS-----HHHHHHHHHHHHHHHHHHHHHHHHHHHHHHHTT-HHHHHHHHHHHHHHHHHHHHHHHHHHHHHHHHHTT--HHHHHHHHHHHHHHHHHS-TTTTS--HHHHT-TTS-HHHHHHHHHHHHHH-TT--HHHHHHHHHHHHHHHHHHHHHHHT-----------SS----

Solvent-accessible surface area (backbone atoms only — not comparable to full-atom values): 11375 Å² total; per-residue (Å²): 135,84,85,78,78,73,91,74,78,69,63,77,85,74,66,86,63,86,91,59,98,43,68,72,58,48,46,54,52,51,52,52,50,46,55,53,49,50,53,42,39,52,44,24,54,53,40,25,53,51,19,41,76,70,67,36,60,68,45,25,49,48,27,48,54,50,37,52,52,48,52,54,52,49,51,54,54,52,56,51,45,54,53,46,52,50,38,60,76,69,63,58,56,72,69,64,39,52,49,54,52,50,53,53,49,52,56,56,70,69,52,59,63,82,75,72,52,86,49,48,70,54,57,65,36,88,85,47,59,68,68,56,56,49,52,55,42,55,56,46,53,77,72,47,80,83,66,60,62,68,59,53,53,49,54,51,53,53,52,36,51,54,53,48,56,53,50,53,54,59,70,69,61,75,82,77,76,75,91,73,86,92,80,86,85,86,81,92,127

Foldseek 3Di:
DDDDPPPPPPPPVVPLDDPDLDLVSLLVVLVVLLVLLVVLLVLLVVLLLVCLLVVPQLLNLLSVLLNVLSVVLNVVSVVLSVVSVVCVVVVPDDPVSVVSVVVSSVSSNLDDVVSSDNCSVLSNDPPHDPVVSVVSNVVSCVNCVVDDPVVSSVVSVVSSVVSVVVVVVVVVDPPPPPPDDPPDPPDPD